Protein AF-S3X442-F1 (afdb_monomer)

Solvent-accessible surface area (backbone atoms only — not comparable to full-atom values): 15850 Å² total; per-residue (Å²): 79,46,40,36,35,20,13,36,66,75,63,56,98,50,78,87,71,40,32,40,50,68,51,52,52,53,46,50,37,49,19,66,46,76,67,58,83,74,77,77,75,73,76,75,75,75,74,80,69,83,81,86,81,82,82,88,87,86,86,86,88,81,85,88,86,87,84,85,88,83,89,87,81,83,88,79,94,71,82,74,71,80,71,83,68,76,76,72,70,31,45,32,34,41,37,37,24,67,48,73,66,55,46,48,52,51,48,51,58,44,41,76,74,41,72,81,49,44,75,45,79,29,61,48,51,98,70,44,57,68,74,64,98,61,63,91,43,41,10,23,38,37,33,42,55,47,62,48,63,64,50,43,60,31,44,56,87,42,38,68,57,55,49,47,40,43,75,75,43,27,26,37,40,20,20,14,46,31,24,20,35,38,8,33,33,40,72,38,99,88,65,49,64,35,80,37,65,43,75,39,90,35,31,34,38,44,60,85,46,67,67,62,50,53,54,50,28,65,72,55,68,47,55,38,33,38,28,24,26,59,36,11,27,46,33,33,26,78,83,78,68,50,73,48,42,37,37,62,36,36,35,39,39,40,33,57,56,94,91,51,78,45,78,46,77,46,59,36,67,70,82,83,66,82,78,129

Structure (mmCIF, N/CA/C/O backbone):
data_AF-S3X442-F1
#
_entry.id   AF-S3X442-F1
#
loop_
_atom_site.group_PDB
_atom_site.id
_atom_site.type_symbol
_atom_site.label_atom_id
_atom_site.label_alt_id
_atom_site.label_comp_id
_atom_site.label_asym_id
_atom_site.label_entity_id
_atom_site.label_seq_id
_atom_site.pdbx_PDB_ins_code
_atom_site.Cartn_x
_atom_site.Cartn_y
_atom_site.Cartn_z
_atom_site.occupancy
_atom_site.B_iso_or_equiv
_atom_site.auth_seq_id
_atom_site.auth_comp_id
_atom_site.auth_asym_id
_atom_site.auth_atom_id
_atom_site.pdbx_PDB_model_num
ATOM 1 N N . MET A 1 1 ? -13.164 -5.979 -0.859 1.00 72.06 1 MET A N 1
ATOM 2 C CA . MET A 1 1 ? -12.219 -5.890 0.281 1.00 72.06 1 MET A CA 1
ATOM 3 C C . MET A 1 1 ? -10.919 -5.372 -0.280 1.00 72.06 1 MET A C 1
ATOM 5 O O . MET A 1 1 ? -10.489 -5.945 -1.266 1.00 72.06 1 MET A O 1
ATOM 9 N N . SER A 1 2 ? -10.338 -4.305 0.258 1.00 86.12 2 SER A N 1
ATOM 10 C CA . SER A 1 2 ? -9.414 -3.484 -0.533 1.00 86.12 2 SER A CA 1
ATOM 11 C C . SER A 1 2 ? -8.026 -3.386 0.097 1.00 86.12 2 SER A C 1
ATOM 13 O O . SER A 1 2 ? -7.900 -2.981 1.250 1.00 86.12 2 SER A O 1
ATOM 15 N N . LEU A 1 3 ? -7.001 -3.730 -0.678 1.00 93.69 3 LEU A N 1
ATOM 16 C CA . LEU A 1 3 ? -5.629 -3.273 -0.469 1.00 93.69 3 LEU A CA 1
ATOM 17 C C . LEU A 1 3 ? -5.451 -1.965 -1.238 1.00 93.69 3 LEU A C 1
ATOM 19 O O . LEU A 1 3 ? -5.906 -1.871 -2.374 1.00 93.69 3 LEU A O 1
ATOM 23 N N . PHE A 1 4 ? -4.795 -0.982 -0.641 1.00 95.25 4 PHE A N 1
ATOM 24 C CA . PHE A 1 4 ? -4.483 0.296 -1.268 1.00 95.25 4 PHE A CA 1
ATOM 25 C C . PHE A 1 4 ? -2.961 0.445 -1.291 1.00 95.25 4 PHE A C 1
ATOM 27 O O . PHE A 1 4 ? -2.330 0.487 -0.237 1.00 95.25 4 PHE A O 1
ATOM 34 N N . LEU A 1 5 ? -2.371 0.461 -2.484 1.00 94.56 5 LEU A N 1
ATOM 35 C CA . LEU A 1 5 ? -0.925 0.527 -2.700 1.00 94.56 5 LEU A CA 1
ATOM 36 C C . LEU A 1 5 ? -0.589 1.887 -3.314 1.00 94.56 5 LEU A C 1
ATOM 38 O O . LEU A 1 5 ? -0.983 2.130 -4.451 1.00 94.56 5 LEU A O 1
ATOM 42 N N . ALA A 1 6 ? 0.078 2.775 -2.579 1.00 91.56 6 ALA A N 1
ATOM 43 C CA . ALA A 1 6 ? 0.362 4.138 -3.036 1.00 91.56 6 ALA A CA 1
ATOM 44 C C . ALA A 1 6 ? 1.812 4.306 -3.520 1.00 91.56 6 ALA A C 1
ATOM 46 O O . ALA A 1 6 ? 2.730 3.794 -2.879 1.00 91.56 6 ALA A O 1
ATOM 47 N N . GLY A 1 7 ? 2.006 5.037 -4.623 1.00 83.25 7 GLY A N 1
ATOM 48 C CA . GLY A 1 7 ? 3.322 5.347 -5.198 1.00 83.25 7 GLY A CA 1
ATOM 49 C C . GLY A 1 7 ? 4.122 6.368 -4.382 1.00 83.25 7 GLY A C 1
ATOM 50 O O . GLY A 1 7 ? 5.322 6.199 -4.190 1.00 83.25 7 GLY A O 1
ATOM 51 N N . ASP A 1 8 ? 3.465 7.377 -3.811 1.00 77.19 8 ASP A N 1
ATOM 52 C CA . ASP A 1 8 ? 4.051 8.281 -2.817 1.00 77.19 8 ASP A CA 1
ATOM 53 C C . ASP A 1 8 ? 3.115 8.512 -1.617 1.00 77.19 8 ASP A C 1
ATOM 55 O O . ASP A 1 8 ? 2.013 7.961 -1.539 1.00 77.19 8 ASP A O 1
ATOM 59 N N . GLY A 1 9 ? 3.660 9.193 -0.604 1.00 67.44 9 GLY A N 1
ATOM 60 C CA . GLY A 1 9 ? 3.075 9.344 0.726 1.00 67.44 9 GLY A CA 1
ATOM 61 C C . GLY A 1 9 ? 1.909 10.329 0.809 1.00 67.44 9 GLY A C 1
ATOM 62 O O . GLY A 1 9 ? 1.358 10.745 -0.195 1.00 67.44 9 GLY A O 1
ATOM 63 N N . PHE A 1 10 ? 1.543 10.623 2.060 1.00 62.41 10 PHE A N 1
ATOM 64 C CA . PHE A 1 10 ? 0.404 11.388 2.592 1.00 62.41 10 PHE A CA 1
ATOM 65 C C . PHE A 1 10 ? -0.293 12.422 1.689 1.00 62.41 10 PHE A C 1
ATOM 67 O O . PHE A 1 10 ? 0.324 12.998 0.798 1.00 62.41 10 PHE A O 1
ATOM 74 N N . PRO A 1 11 ? -1.584 12.711 1.955 1.00 58.88 11 PRO A N 1
ATOM 75 C CA . PRO A 1 11 ? -2.316 13.701 1.178 1.00 58.88 11 PRO A CA 1
ATOM 76 C C . PRO A 1 11 ? -1.556 15.025 1.094 1.00 58.88 11 PRO A C 1
ATOM 78 O O . PRO A 1 11 ? -0.968 15.473 2.083 1.00 58.88 11 PRO A O 1
ATOM 81 N N . ALA A 1 12 ? -1.565 15.644 -0.085 1.00 56.62 12 ALA A N 1
ATOM 82 C CA . ALA A 1 12 ? -0.970 16.958 -0.259 1.00 56.62 12 ALA A CA 1
ATOM 83 C C . ALA A 1 12 ? -1.737 17.988 0.583 1.00 56.62 12 ALA A C 1
ATOM 85 O O . ALA A 1 12 ? -2.952 17.899 0.743 1.00 56.62 12 ALA A O 1
ATOM 86 N N . SER A 1 13 ? -1.040 19.012 1.074 1.00 47.22 13 SER A N 1
ATOM 87 C CA . SER A 1 13 ? -1.669 20.149 1.761 1.00 47.22 13 SER A CA 1
ATOM 88 C C . SER A 1 13 ? -2.650 20.917 0.861 1.00 47.22 13 SER A C 1
ATOM 90 O O . SER A 1 13 ? -3.476 21.674 1.364 1.00 47.22 13 SER A O 1
ATOM 92 N N . ASP A 1 14 ? -2.529 20.746 -0.460 1.00 42.34 14 ASP A N 1
ATOM 93 C CA . ASP A 1 14 ? -3.388 21.347 -1.474 1.00 42.34 14 ASP A CA 1
ATOM 94 C C . ASP A 1 14 ? -4.262 20.272 -2.158 1.00 42.34 14 ASP A C 1
ATOM 96 O O . ASP A 1 14 ? -3.747 19.481 -2.959 1.00 42.34 14 ASP A O 1
ATOM 100 N N . PRO A 1 15 ? -5.583 20.245 -1.897 1.00 44.69 15 PRO A N 1
ATOM 101 C CA . PRO A 1 15 ? -6.505 19.297 -2.523 1.00 44.69 15 PRO A CA 1
ATOM 102 C C . PRO A 1 15 ? -6.671 19.518 -4.040 1.00 44.69 15 PRO A C 1
ATOM 104 O O . PRO A 1 15 ? -7.151 18.623 -4.739 1.00 44.69 15 PRO A O 1
ATOM 107 N N . ALA A 1 16 ? -6.255 20.670 -4.589 1.00 37.97 16 ALA A N 1
ATOM 108 C CA . ALA A 1 16 ? -6.290 20.937 -6.030 1.00 37.97 16 ALA A CA 1
ATOM 109 C C . ALA A 1 16 ? -5.183 20.205 -6.815 1.00 37.97 16 ALA A C 1
ATOM 111 O O . ALA A 1 16 ? -5.264 20.111 -8.040 1.00 37.97 16 ALA A O 1
ATOM 112 N N . ALA A 1 17 ? -4.179 19.641 -6.133 1.00 44.16 17 ALA A N 1
ATOM 113 C CA . ALA A 1 17 ? -3.082 18.902 -6.760 1.00 44.16 17 ALA A CA 1
ATOM 114 C C . ALA A 1 17 ? -3.473 17.489 -7.247 1.00 44.16 17 ALA A C 1
ATOM 116 O O . ALA A 1 17 ? -2.637 16.788 -7.813 1.00 44.16 17 ALA A O 1
ATOM 117 N N . GLY A 1 18 ? -4.726 17.054 -7.045 1.00 51.97 18 GLY A N 1
ATOM 118 C CA . GLY A 1 18 ? -5.197 15.744 -7.511 1.00 51.97 18 GLY A CA 1
ATOM 119 C C . GLY A 1 18 ? -4.498 14.568 -6.817 1.00 51.97 18 GLY A C 1
ATOM 120 O O . GLY A 1 18 ? -4.200 13.561 -7.452 1.00 51.97 18 GLY A O 1
ATOM 121 N N . GLY A 1 19 ? -4.195 14.708 -5.525 1.00 63.34 19 GLY A N 1
ATOM 122 C CA . GLY A 1 19 ? -3.406 13.740 -4.766 1.00 63.34 19 GLY A CA 1
ATOM 123 C C . GLY A 1 19 ? -4.146 12.452 -4.388 1.00 63.34 19 GLY A C 1
ATOM 124 O O . GLY A 1 19 ? -5.216 12.110 -4.895 1.00 63.34 19 GLY A O 1
ATOM 125 N N . ILE A 1 20 ? -3.578 11.734 -3.420 1.00 80.06 20 ILE A N 1
ATOM 126 C CA . ILE A 1 20 ? -4.101 10.457 -2.919 1.00 80.06 20 ILE A CA 1
ATOM 127 C C . ILE A 1 20 ? -5.353 10.593 -2.022 1.00 80.06 20 ILE A C 1
ATOM 129 O O . ILE A 1 20 ? -5.759 9.619 -1.388 1.00 80.06 20 ILE A O 1
ATOM 133 N N . ASP A 1 21 ? -5.989 11.769 -1.962 1.00 85.38 21 ASP A N 1
ATOM 134 C CA . ASP A 1 21 ? -7.140 12.058 -1.093 1.00 85.38 21 ASP A CA 1
ATOM 135 C C . ASP A 1 21 ? -8.301 11.083 -1.295 1.00 85.38 21 ASP A C 1
ATOM 137 O O . ASP A 1 21 ? -8.811 10.523 -0.326 1.00 85.38 21 ASP A O 1
ATOM 141 N N . ALA A 1 22 ? -8.660 10.804 -2.552 1.00 84.62 22 ALA A N 1
ATOM 142 C CA . ALA A 1 22 ? -9.731 9.863 -2.877 1.00 84.62 22 ALA A CA 1
ATOM 143 C C . ALA A 1 22 ? -9.435 8.442 -2.366 1.00 84.62 22 ALA A C 1
ATOM 145 O O . ALA A 1 22 ? -10.346 7.706 -1.985 1.00 84.62 22 ALA A O 1
ATOM 146 N N . ALA A 1 23 ? -8.159 8.045 -2.334 1.00 88.88 23 ALA A N 1
ATOM 147 C CA . ALA A 1 23 ? -7.759 6.755 -1.788 1.00 88.88 23 ALA A CA 1
ATOM 148 C C . ALA A 1 23 ? -7.877 6.721 -0.262 1.00 88.88 23 ALA A C 1
ATOM 150 O O . ALA A 1 23 ? -8.331 5.714 0.281 1.00 88.88 23 ALA A O 1
ATOM 151 N N . TRP A 1 24 ? -7.532 7.816 0.420 1.00 91.31 24 TRP A N 1
ATOM 152 C CA . TRP A 1 24 ? -7.777 7.950 1.854 1.00 91.31 24 TRP A CA 1
ATOM 153 C C . TRP A 1 24 ? -9.269 7.933 2.180 1.00 91.31 24 TRP A C 1
ATOM 155 O O . TRP A 1 24 ? -9.668 7.228 3.102 1.00 91.31 24 TRP A O 1
ATOM 165 N N . ASP A 1 25 ? -10.106 8.620 1.406 1.00 90.56 25 ASP A N 1
ATOM 166 C CA . ASP A 1 25 ? -11.556 8.620 1.615 1.00 90.56 25 ASP A CA 1
ATOM 167 C C . ASP A 1 25 ? -12.148 7.215 1.439 1.00 90.56 25 ASP A C 1
ATOM 169 O O . ASP A 1 25 ? -12.880 6.734 2.306 1.00 90.56 25 ASP A O 1
ATOM 173 N N . GLU A 1 26 ? -11.785 6.508 0.361 1.00 90.69 26 GLU A N 1
ATOM 174 C CA . GLU A 1 26 ? -12.220 5.124 0.143 1.00 90.69 26 GLU A CA 1
ATOM 175 C C . GLU A 1 26 ? -11.691 4.169 1.230 1.00 90.69 26 GLU A C 1
ATOM 177 O O . GLU A 1 26 ? -12.405 3.249 1.649 1.00 90.69 26 GLU A O 1
ATOM 182 N N . PHE A 1 27 ? -10.459 4.373 1.705 1.00 93.38 27 PHE A N 1
ATOM 183 C CA . PHE A 1 27 ? -9.884 3.607 2.810 1.00 93.38 27 PHE A CA 1
ATOM 184 C C . PHE A 1 27 ? -10.671 3.827 4.107 1.00 93.38 27 PHE A C 1
ATOM 186 O O . PHE A 1 27 ? -11.115 2.848 4.710 1.00 93.38 27 PHE A O 1
ATOM 193 N N . ILE A 1 28 ? -10.916 5.082 4.497 1.00 92.38 28 ILE A N 1
ATOM 194 C CA . ILE A 1 28 ? -11.659 5.435 5.715 1.00 92.38 28 ILE A CA 1
ATOM 195 C C . ILE A 1 28 ? -13.101 4.922 5.641 1.00 92.38 28 ILE A C 1
ATOM 197 O O . ILE A 1 28 ? -13.568 4.281 6.581 1.00 92.38 28 ILE A O 1
ATOM 201 N N . GLN A 1 29 ? -13.789 5.079 4.507 1.00 89.75 29 GLN A N 1
ATOM 202 C CA . GLN A 1 29 ? -15.130 4.513 4.306 1.00 89.75 29 GLN A CA 1
ATOM 203 C C . GLN A 1 29 ? -15.148 2.980 4.419 1.00 89.75 29 GLN A C 1
ATOM 205 O O . GLN A 1 29 ? -16.099 2.387 4.945 1.00 89.75 29 GLN A O 1
ATOM 210 N N . SER A 1 30 ? -14.098 2.315 3.925 1.00 88.56 30 SER A N 1
ATOM 211 C CA . SER A 1 30 ? -13.947 0.869 4.077 1.00 88.56 30 SER A CA 1
ATOM 212 C C . SER A 1 30 ? -13.678 0.478 5.532 1.00 88.56 30 SER A C 1
ATOM 214 O O . SER A 1 30 ? -14.179 -0.564 5.961 1.00 88.56 30 SER A O 1
ATOM 216 N N . 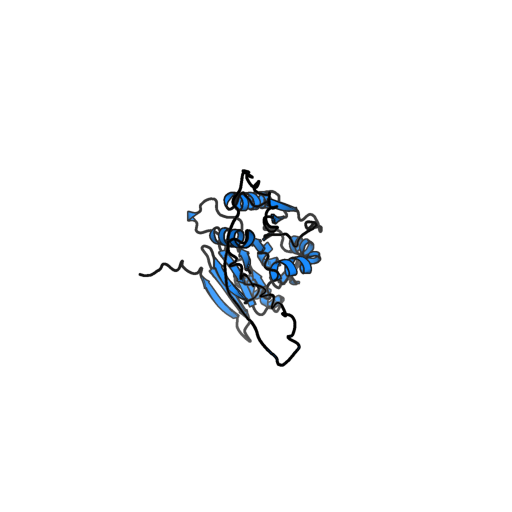ALA A 1 31 ? -12.906 1.281 6.269 1.00 88.69 31 ALA A N 1
ATOM 217 C CA . ALA A 1 31 ? -12.511 1.006 7.646 1.00 88.69 31 ALA A CA 1
ATOM 218 C C . ALA A 1 31 ? -13.670 1.212 8.630 1.00 88.69 31 ALA A C 1
ATOM 220 O O . ALA A 1 31 ? -13.982 0.316 9.411 1.00 88.69 31 ALA A O 1
ATOM 221 N N . SER A 1 32 ? -14.408 2.317 8.499 1.00 84.00 32 SER A N 1
ATOM 222 C CA . SER A 1 32 ? -15.592 2.627 9.317 1.00 84.00 32 SER A CA 1
ATOM 223 C C . SER A 1 32 ? -16.806 1.734 9.010 1.00 84.00 32 SER A C 1
ATOM 225 O O . SER A 1 32 ? -17.861 1.857 9.627 1.00 84.00 32 SER A O 1
ATOM 227 N N . GLY A 1 33 ? -16.716 0.844 8.014 1.00 72.94 33 GLY A N 1
ATOM 228 C CA . GLY A 1 33 ? -17.804 -0.060 7.637 1.00 72.94 33 GLY A CA 1
ATOM 229 C C . GLY A 1 33 ? -19.028 0.624 7.011 1.00 72.94 33 GLY A C 1
ATOM 230 O O . GLY A 1 33 ? -20.010 -0.066 6.722 1.00 72.94 33 GLY A O 1
ATOM 231 N N . THR A 1 34 ? -18.970 1.931 6.744 1.00 54.81 34 THR A N 1
ATOM 232 C CA . THR A 1 34 ? -20.038 2.730 6.118 1.00 54.81 34 THR A CA 1
ATOM 233 C C . THR A 1 34 ? -20.284 2.330 4.657 1.00 54.81 34 THR A C 1
ATOM 235 O O . THR A 1 34 ? -21.396 2.475 4.157 1.00 54.81 34 THR A O 1
ATOM 238 N N . GLY A 1 35 ? -19.300 1.702 3.998 1.00 44.47 35 GLY A N 1
ATOM 239 C CA . GLY A 1 35 ? -19.436 1.100 2.663 1.00 44.47 35 GLY A CA 1
ATOM 240 C C . GLY A 1 35 ? -19.955 -0.349 2.630 1.00 44.47 35 GLY A C 1
ATOM 241 O O . GLY A 1 35 ? -20.164 -0.910 1.549 1.00 44.47 35 GLY A O 1
ATOM 242 N N . ARG A 1 36 ? -20.176 -1.010 3.779 1.00 47.69 36 ARG A N 1
ATOM 243 C CA . ARG A 1 36 ? -20.750 -2.366 3.797 1.00 47.69 36 ARG A CA 1
ATOM 244 C C . ARG A 1 36 ? -22.264 -2.261 3.608 1.00 47.69 36 ARG A C 1
ATOM 246 O O . ARG A 1 36 ? -22.990 -2.032 4.572 1.00 47.69 36 ARG A O 1
ATOM 253 N N . LYS A 1 37 ? -22.774 -2.586 2.409 1.00 38.41 37 LYS A N 1
ATOM 254 C CA . LYS A 1 37 ? -24.127 -3.164 2.303 1.00 38.41 37 LYS A CA 1
ATOM 255 C C . LYS A 1 37 ? -24.116 -4.425 3.160 1.00 38.41 37 LYS A C 1
ATOM 257 O O . LYS A 1 37 ? -23.684 -5.486 2.713 1.00 38.41 37 LYS A O 1
ATOM 262 N N . ARG A 1 38 ? -24.520 -4.296 4.427 1.00 41.81 38 ARG A N 1
ATOM 263 C CA . ARG A 1 38 ? -24.733 -5.420 5.330 1.00 41.81 38 ARG A CA 1
ATOM 264 C C . ARG A 1 38 ? -25.810 -6.268 4.673 1.00 41.81 38 ARG A C 1
ATOM 266 O O . ARG A 1 38 ? -26.996 -5.978 4.782 1.00 41.81 38 ARG A O 1
ATOM 273 N N . GLY A 1 39 ? -25.387 -7.296 3.945 1.00 36.97 39 GLY A N 1
ATOM 274 C CA . GLY A 1 39 ? -26.259 -8.380 3.550 1.00 36.97 39 GLY A CA 1
ATOM 275 C C . GLY A 1 39 ? -26.781 -8.985 4.838 1.00 36.97 39 GLY A C 1
ATOM 276 O O . GLY A 1 39 ? -26.110 -9.809 5.458 1.00 36.97 39 GLY A O 1
ATOM 277 N N . VAL A 1 40 ? -27.951 -8.524 5.275 1.00 33.53 40 VAL A N 1
ATOM 278 C CA . VAL A 1 40 ? -28.719 -9.139 6.344 1.00 33.53 40 VAL A CA 1
ATOM 279 C C . VAL A 1 40 ? -29.063 -10.525 5.822 1.00 33.53 40 VAL A C 1
ATOM 281 O O . VAL A 1 40 ? -30.106 -10.747 5.209 1.00 33.53 40 VAL A O 1
ATOM 284 N N . ARG A 1 41 ? -28.172 -11.496 6.046 1.00 38.91 41 ARG A N 1
ATOM 285 C CA . ARG A 1 41 ? -28.565 -12.896 6.097 1.00 38.91 41 ARG A CA 1
ATOM 286 C C . ARG A 1 41 ? -29.498 -12.984 7.295 1.00 38.91 41 ARG A C 1
ATOM 288 O O . ARG A 1 41 ? -29.081 -13.318 8.401 1.00 38.91 41 ARG A O 1
ATOM 295 N N . ARG A 1 42 ? -30.780 -12.679 7.065 1.00 36.22 42 ARG A N 1
ATOM 296 C CA . ARG A 1 42 ? -31.877 -13.210 7.864 1.00 36.22 42 ARG A CA 1
ATOM 297 C C . ARG A 1 42 ? -31.647 -14.713 7.844 1.00 36.22 42 ARG A C 1
ATOM 299 O O . ARG A 1 42 ? -31.998 -15.388 6.878 1.00 36.22 42 ARG A O 1
ATOM 306 N N . ARG A 1 43 ? -31.010 -15.243 8.891 1.00 40.69 43 ARG A N 1
ATOM 307 C CA . ARG A 1 43 ? -31.148 -16.649 9.243 1.00 40.69 43 ARG A CA 1
ATOM 308 C C . ARG A 1 43 ? -32.639 -16.818 9.477 1.00 40.69 43 ARG A C 1
ATOM 310 O O . ARG A 1 43 ? -33.143 -16.532 10.558 1.00 40.69 43 ARG A O 1
ATOM 317 N N . ARG A 1 44 ? -33.358 -17.212 8.427 1.00 36.09 44 ARG A N 1
ATOM 318 C CA . ARG A 1 44 ? -34.701 -17.751 8.543 1.00 36.09 44 ARG A CA 1
ATOM 319 C C . ARG A 1 44 ? -34.494 -19.026 9.348 1.00 36.09 44 ARG A C 1
ATOM 321 O O . ARG A 1 44 ? -34.129 -20.063 8.804 1.00 36.09 44 ARG A O 1
ATOM 328 N N . ARG A 1 45 ? -34.585 -18.905 10.674 1.00 36.00 45 ARG A N 1
ATOM 329 C CA . ARG A 1 45 ? -34.758 -20.042 11.565 1.00 36.00 45 ARG A CA 1
ATOM 330 C C . ARG A 1 45 ? -36.052 -20.674 11.069 1.00 36.00 45 ARG A C 1
ATOM 332 O O . ARG A 1 45 ? -37.132 -20.158 11.330 1.00 36.00 45 ARG A O 1
ATOM 339 N N . LEU A 1 46 ? -35.933 -21.716 10.250 1.00 40.78 46 LEU A N 1
ATOM 340 C CA . LEU A 1 46 ? -37.020 -22.655 10.048 1.00 40.78 46 LEU A CA 1
ATOM 341 C C . LEU A 1 46 ? -37.237 -23.267 11.427 1.00 40.78 46 LEU A C 1
ATOM 343 O O . LEU A 1 46 ? -36.515 -24.173 11.839 1.00 40.78 46 LEU A O 1
ATOM 347 N N . ALA A 1 47 ? -38.156 -22.674 12.186 1.00 36.41 47 ALA A N 1
ATOM 348 C CA . ALA A 1 47 ? -38.747 -23.337 13.322 1.00 36.41 47 ALA A CA 1
ATOM 349 C C . ALA A 1 47 ? -39.356 -24.622 12.756 1.00 36.41 47 ALA A C 1
ATOM 351 O O . ALA A 1 47 ? -40.352 -24.582 12.035 1.00 36.41 47 ALA A O 1
ATOM 352 N N . ARG A 1 48 ? -38.695 -25.758 13.004 1.00 38.97 48 ARG A N 1
ATOM 353 C CA . ARG A 1 48 ? -39.342 -27.064 12.922 1.00 38.97 48 ARG A CA 1
ATOM 354 C C . ARG A 1 48 ? -40.491 -27.002 13.922 1.00 38.97 48 ARG A C 1
ATOM 356 O O . ARG A 1 48 ? -40.260 -27.093 15.124 1.00 38.97 48 ARG A O 1
ATOM 363 N N . GLY A 1 49 ? -41.693 -26.744 13.416 1.00 34.47 49 GLY A N 1
ATOM 364 C CA . GLY A 1 49 ? -42.916 -26.933 14.178 1.00 34.47 49 GLY A CA 1
ATOM 365 C C . GLY A 1 49 ? -43.046 -28.406 14.587 1.00 34.47 49 GLY A C 1
ATOM 366 O O . GLY A 1 49 ? -42.468 -29.272 13.917 1.00 34.47 49 GLY A O 1
ATOM 367 N N . PRO A 1 50 ? -43.764 -28.708 15.679 1.00 37.94 50 PRO A N 1
ATOM 368 C CA . PRO A 1 50 ? -44.002 -30.082 16.100 1.00 37.94 50 PRO A CA 1
ATOM 369 C C . PRO A 1 50 ? -44.762 -30.842 15.005 1.00 37.94 50 PRO A C 1
ATOM 371 O O . PRO A 1 50 ? -45.673 -30.294 14.383 1.00 37.94 50 PRO A O 1
ATOM 374 N N . GLN A 1 51 ? -44.378 -32.095 14.758 1.00 37.59 51 GLN A N 1
ATOM 375 C CA . GLN A 1 51 ? -45.111 -32.995 13.865 1.00 37.59 51 GLN A CA 1
ATOM 376 C C . GLN A 1 51 ? -46.561 -33.172 14.352 1.00 37.59 51 GLN A C 1
ATOM 378 O O . GLN A 1 51 ? -46.762 -33.379 15.549 1.00 37.59 51 GLN A O 1
ATOM 383 N N . PRO A 1 52 ? -47.566 -33.168 13.459 1.00 35.34 52 PRO A N 1
ATOM 384 C CA . PRO A 1 52 ? -48.918 -33.543 13.831 1.00 35.34 52 PRO A CA 1
ATOM 385 C C . PRO A 1 52 ? -49.048 -35.071 13.818 1.00 35.34 52 PRO A C 1
ATOM 387 O O . PRO A 1 52 ? -48.970 -35.719 12.775 1.00 35.34 52 PRO A O 1
ATOM 390 N N . THR A 1 53 ? -49.250 -35.650 14.995 1.00 35.16 53 THR A N 1
ATOM 391 C CA . THR A 1 53 ? -49.829 -36.985 15.166 1.00 35.16 53 THR A CA 1
ATOM 392 C C . THR A 1 53 ? -51.351 -36.909 15.037 1.00 35.16 53 THR A C 1
ATOM 394 O O . THR A 1 53 ? -51.963 -36.065 15.684 1.00 35.16 53 THR A O 1
ATOM 397 N N . GLY A 1 54 ? -51.957 -37.847 14.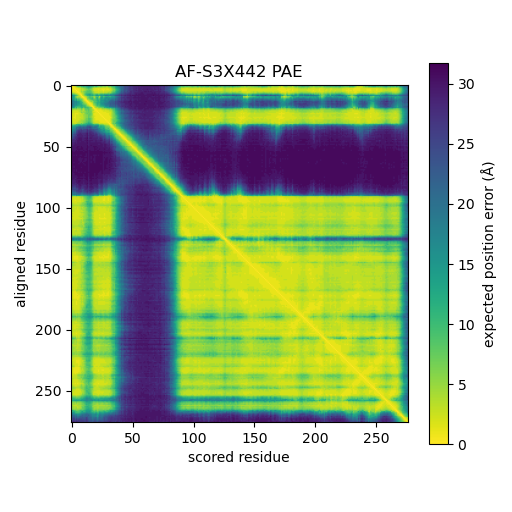303 1.00 33.38 54 GLY A N 1
ATOM 398 C CA . GLY A 1 54 ? -53.333 -38.294 14.568 1.00 33.38 54 GLY A CA 1
ATOM 399 C C . GLY A 1 54 ? -54.395 -37.919 13.532 1.00 33.38 54 GLY A C 1
ATOM 400 O O . GLY A 1 54 ? -54.843 -36.782 13.451 1.00 33.38 54 GLY A O 1
ATOM 401 N N . GLN A 1 55 ? -54.833 -38.931 12.783 1.00 30.86 55 GLN A N 1
ATOM 402 C CA . GLN A 1 55 ? -56.069 -38.987 11.999 1.00 30.86 55 GLN A CA 1
ATOM 403 C C . GLN A 1 55 ? -57.325 -39.076 12.902 1.00 30.86 55 GLN A C 1
ATOM 405 O O . GLN A 1 55 ? -57.244 -39.688 13.960 1.00 30.86 55 GLN A O 1
ATOM 410 N N . THR A 1 56 ? -58.447 -38.501 12.417 1.00 28.94 56 THR A N 1
ATOM 411 C CA . THR A 1 56 ? -59.886 -38.925 12.490 1.00 28.94 56 THR A CA 1
ATOM 412 C C . THR A 1 56 ? -60.422 -39.529 13.805 1.00 28.94 56 THR A C 1
ATOM 414 O O . THR A 1 56 ? -59.847 -40.471 14.321 1.00 28.94 56 THR A O 1
ATOM 417 N N . THR A 1 57 ? -61.573 -39.187 14.399 1.00 29.50 57 THR A N 1
ATOM 418 C CA . THR A 1 57 ? -62.915 -38.761 13.930 1.00 29.50 57 THR A CA 1
ATOM 419 C C . THR A 1 57 ? -63.804 -38.639 15.188 1.00 29.50 57 THR A C 1
ATOM 421 O O . THR A 1 57 ? -63.611 -39.436 16.101 1.00 29.50 57 THR A O 1
ATOM 424 N N . GLY A 1 58 ? -64.834 -37.774 15.208 1.00 27.62 58 GLY A N 1
ATOM 425 C CA . GLY A 1 58 ? -66.038 -38.021 16.032 1.00 27.62 58 GLY A CA 1
ATOM 426 C C . GLY A 1 58 ? -66.666 -36.847 16.810 1.00 27.62 58 GLY A C 1
ATOM 427 O O . GLY A 1 58 ? -66.136 -36.428 17.825 1.00 27.62 58 GLY A O 1
ATOM 428 N N . ALA A 1 59 ? -67.866 -36.454 16.356 1.00 29.09 59 ALA A N 1
ATOM 429 C CA . ALA A 1 59 ? -69.077 -36.080 17.116 1.00 29.09 59 ALA A CA 1
ATOM 430 C C . ALA A 1 59 ? -69.189 -34.787 17.983 1.00 29.09 59 ALA A C 1
ATOM 432 O O . ALA A 1 59 ? -68.646 -34.689 19.071 1.00 29.09 59 ALA A O 1
ATOM 433 N N . ALA A 1 60 ? -70.113 -33.922 17.518 1.00 29.89 60 ALA A N 1
ATOM 434 C CA . ALA A 1 60 ? -71.284 -33.325 18.207 1.00 29.89 60 ALA A CA 1
ATOM 435 C C . ALA A 1 60 ? -71.174 -32.196 19.273 1.00 29.89 60 ALA A C 1
ATOM 437 O O . ALA A 1 60 ? -70.513 -32.334 20.292 1.00 29.89 60 ALA A O 1
ATOM 438 N N . GLY A 1 61 ? -72.027 -31.165 19.074 1.00 27.98 61 GLY A N 1
ATOM 439 C CA . GLY A 1 61 ? -72.498 -30.146 20.046 1.00 27.98 61 GLY A CA 1
ATOM 440 C C . GLY A 1 61 ? -71.570 -28.930 20.195 1.00 27.98 61 GLY A C 1
ATOM 441 O O . GLY A 1 61 ? -70.367 -29.101 20.251 1.00 27.98 61 GLY A O 1
ATOM 442 N N . GLY A 1 62 ? -71.969 -27.658 20.264 1.00 26.36 62 GLY A N 1
ATOM 443 C CA . GLY A 1 62 ? -73.241 -26.946 20.385 1.00 26.36 62 GLY A CA 1
ATOM 444 C C . GLY A 1 62 ? -72.923 -25.497 20.836 1.00 26.36 62 GLY A C 1
ATOM 445 O O . GLY A 1 62 ? -71.959 -25.292 21.563 1.00 26.36 62 GLY A O 1
ATOM 446 N N . THR A 1 63 ? -73.731 -24.522 20.394 1.00 28.81 63 THR A N 1
ATOM 447 C CA . THR A 1 63 ? -73.963 -23.160 20.960 1.00 28.81 63 THR A CA 1
ATOM 448 C C . THR A 1 63 ? -72.828 -22.105 21.065 1.00 28.81 63 THR A C 1
ATOM 450 O O . THR A 1 63 ? -71.859 -22.255 21.797 1.00 28.81 63 THR A O 1
ATOM 453 N N . THR A 1 64 ? -73.047 -20.957 20.405 1.00 32.31 64 THR A N 1
ATOM 454 C CA . THR A 1 64 ? -72.547 -19.578 20.688 1.00 32.31 64 THR A CA 1
ATOM 455 C C . THR A 1 64 ? -73.238 -18.982 21.951 1.00 32.31 64 THR A C 1
ATOM 457 O O . THR A 1 64 ? -74.180 -19.633 22.407 1.00 32.31 64 THR A O 1
ATOM 460 N N . PRO A 1 65 ? -72.980 -17.740 22.468 1.00 46.62 65 PRO A N 1
ATOM 461 C CA . PRO A 1 65 ? -71.921 -16.719 22.246 1.00 46.62 65 PRO A CA 1
ATOM 462 C C . PRO A 1 65 ? -71.426 -15.938 23.524 1.00 46.62 65 PRO A C 1
ATOM 464 O O . PRO A 1 65 ? -71.949 -16.104 24.618 1.00 46.62 65 PRO A O 1
ATOM 467 N N . ALA A 1 66 ? -70.516 -14.966 23.300 1.00 30.42 66 ALA A N 1
ATOM 468 C CA . ALA A 1 66 ? -70.445 -13.605 23.899 1.00 30.42 66 ALA A CA 1
ATOM 469 C C . ALA A 1 66 ? -69.657 -13.276 25.201 1.00 30.42 66 ALA A C 1
ATOM 471 O O . ALA A 1 66 ? -69.715 -13.986 26.197 1.00 30.42 66 ALA A O 1
ATOM 472 N N . SER A 1 67 ? -69.129 -12.029 25.179 1.00 29.05 67 SER A N 1
ATOM 473 C CA . SER A 1 67 ? -68.889 -11.063 26.290 1.00 29.05 67 SER A CA 1
ATOM 474 C C . SER A 1 67 ? -67.481 -11.081 26.923 1.00 29.05 67 SER A C 1
ATOM 476 O O . SER A 1 67 ? -67.066 -12.114 27.420 1.00 29.05 67 SER A O 1
ATOM 478 N N . ASN A 1 68 ? -66.621 -10.056 26.783 1.00 30.95 68 ASN A N 1
ATOM 479 C CA . ASN A 1 68 ? -66.613 -8.639 27.236 1.00 30.95 68 ASN A CA 1
ATOM 480 C C . ASN A 1 68 ? -65.866 -8.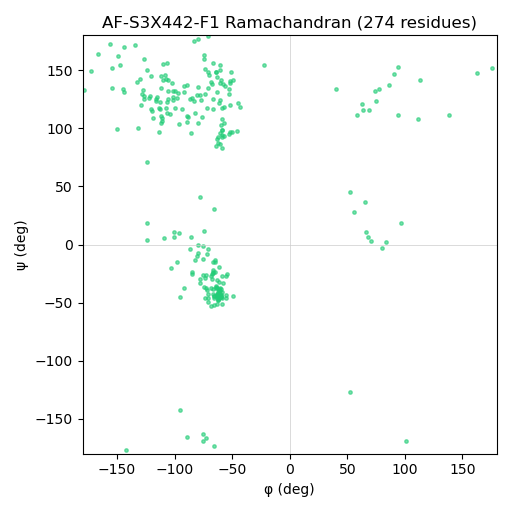436 28.577 1.00 30.95 68 ASN A C 1
ATOM 482 O O . ASN A 1 68 ? -65.934 -9.299 29.444 1.00 30.95 68 ASN A O 1
ATOM 486 N N . ILE A 1 69 ? -65.325 -7.211 28.743 1.00 33.75 69 ILE A N 1
ATOM 487 C CA . ILE A 1 69 ? -64.807 -6.545 29.973 1.00 33.75 69 ILE A CA 1
ATOM 488 C C . ILE A 1 69 ? -63.400 -7.055 30.396 1.00 33.75 69 ILE A C 1
ATOM 490 O O . ILE A 1 69 ? -63.140 -8.243 30.287 1.00 33.75 69 ILE A O 1
ATOM 494 N N . GLU A 1 70 ? -62.363 -6.282 30.756 1.00 33.09 70 GLU A N 1
ATOM 495 C CA . GLU A 1 70 ? -62.142 -5.027 31.519 1.00 33.09 70 GLU A CA 1
ATOM 496 C C . GLU A 1 70 ? -60.818 -4.398 31.004 1.00 33.09 70 GLU A C 1
ATOM 498 O O . GLU A 1 70 ? -59.903 -5.130 30.641 1.00 33.09 70 GLU A O 1
ATOM 503 N N . GLN A 1 71 ? -60.630 -3.107 30.703 1.00 30.97 71 GLN A N 1
ATOM 504 C CA . GLN A 1 71 ? -60.730 -1.842 31.450 1.00 30.97 71 GLN A CA 1
ATOM 505 C C . GLN A 1 71 ? -59.834 -1.724 32.701 1.00 30.97 71 GLN A C 1
ATOM 507 O O . GLN A 1 71 ? -60.110 -2.321 33.732 1.00 30.97 71 GLN A O 1
ATOM 512 N N . GLY A 1 72 ? -58.832 -0.837 32.607 1.00 26.64 72 GLY A N 1
ATOM 513 C CA . GLY A 1 72 ? -58.058 -0.272 33.723 1.00 26.64 72 GLY A CA 1
ATOM 514 C C . GLY A 1 72 ? -56.590 -0.707 33.732 1.00 26.64 72 GLY A C 1
ATOM 515 O O . GLY A 1 72 ? -56.278 -1.848 33.439 1.00 26.64 72 GLY A O 1
ATOM 516 N N . ASP A 1 73 ? -55.599 0.103 34.071 1.00 28.89 73 ASP A N 1
ATOM 517 C CA . ASP A 1 73 ? -55.477 1.539 34.298 1.00 28.89 73 ASP A CA 1
ATOM 518 C C . ASP A 1 73 ? -53.952 1.780 34.471 1.00 28.89 73 ASP A C 1
ATOM 520 O O . ASP A 1 73 ? -53.257 0.919 35.005 1.00 28.89 73 ASP A O 1
ATOM 524 N N . ARG A 1 74 ? -53.469 2.966 34.080 1.00 32.59 74 ARG A N 1
ATOM 525 C CA . ARG A 1 74 ? -52.267 3.672 34.598 1.00 32.59 74 ARG A CA 1
ATOM 526 C C . ARG A 1 74 ? -50.827 3.239 34.246 1.00 32.59 74 ARG A C 1
ATOM 528 O O . ARG A 1 74 ? -50.323 2.200 34.637 1.00 32.59 74 ARG A O 1
ATOM 535 N N . GLN A 1 75 ? -50.146 4.255 33.698 1.00 30.31 75 GLN A N 1
ATOM 536 C CA . GLN A 1 75 ? -48.830 4.784 34.098 1.00 30.31 75 GLN A CA 1
ATOM 537 C C . GLN A 1 75 ? -47.610 3.861 33.975 1.00 30.31 75 GLN A C 1
ATOM 539 O O . GLN A 1 75 ? -47.394 2.978 34.794 1.00 30.31 75 GLN A O 1
ATOM 544 N N . SER A 1 76 ? -46.669 4.236 33.108 1.00 34.56 76 SER A N 1
ATOM 545 C CA . SER A 1 76 ? -45.473 4.979 33.543 1.00 34.56 76 SER A CA 1
ATOM 546 C C . SER A 1 76 ? -44.581 5.299 32.349 1.00 34.56 76 SER A C 1
ATOM 548 O O . SER A 1 76 ? -44.303 4.462 31.496 1.00 34.56 76 SER A O 1
ATOM 550 N N . THR A 1 77 ? -44.157 6.554 32.294 1.00 39.94 77 THR A N 1
ATOM 551 C CA . THR A 1 77 ? -43.026 7.033 31.510 1.00 39.94 77 THR A CA 1
ATOM 552 C C . THR A 1 77 ? -41.765 6.290 31.937 1.00 39.94 77 THR A C 1
ATOM 554 O O . THR A 1 77 ? -41.224 6.568 33.003 1.00 39.94 77 THR A O 1
ATOM 557 N N . GLU A 1 78 ? -41.276 5.392 31.094 1.00 34.06 78 GLU A N 1
ATOM 558 C CA . GLU A 1 78 ? -39.868 5.014 31.094 1.00 34.06 78 GLU A CA 1
ATOM 559 C C . GLU A 1 78 ? -39.278 5.489 29.770 1.00 34.06 78 GLU A C 1
ATOM 561 O O . GLU A 1 78 ? -39.417 4.870 28.716 1.00 34.06 78 GLU A O 1
ATOM 566 N N . THR A 1 79 ? -38.651 6.664 29.833 1.00 34.41 79 THR A N 1
ATOM 567 C CA . THR A 1 79 ? -37.482 6.986 29.022 1.00 34.41 79 THR A CA 1
ATOM 568 C C . THR A 1 79 ? -36.541 5.795 29.109 1.00 34.41 79 THR A C 1
ATOM 570 O O . THR A 1 79 ? -35.821 5.638 30.094 1.00 34.41 79 THR A O 1
ATOM 573 N N . VAL A 1 80 ? -36.596 4.929 28.099 1.00 34.03 80 VAL A N 1
ATOM 574 C CA . VAL A 1 80 ? -35.561 3.932 27.863 1.00 34.03 80 VAL A CA 1
ATOM 575 C C . VAL A 1 80 ? -34.297 4.743 27.648 1.00 34.03 80 VAL A C 1
ATOM 577 O O . VAL A 1 80 ? -34.141 5.394 26.615 1.00 34.03 80 VAL A O 1
ATOM 580 N N . ALA A 1 81 ? -33.459 4.772 28.685 1.00 36.00 81 ALA A N 1
ATOM 581 C CA . ALA A 1 81 ? -32.091 5.224 28.585 1.00 36.00 81 ALA A CA 1
ATOM 582 C C . ALA A 1 81 ? -31.516 4.572 27.333 1.00 36.00 81 ALA A C 1
ATOM 584 O O . ALA A 1 81 ? -31.577 3.347 27.187 1.00 36.00 81 ALA A O 1
ATOM 585 N N . GLU A 1 82 ? -31.054 5.415 26.418 1.00 36.59 82 GLU A N 1
ATOM 586 C CA . GLU A 1 82 ? -30.221 5.033 25.296 1.00 36.59 82 GLU A CA 1
ATOM 587 C C . GLU A 1 82 ? -29.089 4.208 25.909 1.00 36.59 82 GLU A C 1
ATOM 589 O O . GLU A 1 82 ? -28.194 4.738 26.565 1.00 36.59 82 GLU A O 1
ATOM 594 N N . GLN A 1 83 ? -29.239 2.880 25.869 1.00 35.47 83 GLN A N 1
ATOM 595 C CA . GLN A 1 83 ? -28.198 1.975 26.309 1.00 35.47 83 GLN A CA 1
ATOM 596 C C . GLN A 1 83 ? -27.004 2.343 25.455 1.00 35.47 83 GLN A C 1
ATOM 598 O O . GLN A 1 83 ? -27.081 2.261 24.230 1.00 35.47 83 GLN A O 1
ATOM 603 N N . ASP A 1 84 ? -25.952 2.788 26.130 1.00 41.12 84 ASP A N 1
ATOM 604 C CA . ASP A 1 84 ? -24.624 3.009 25.593 1.00 41.12 84 ASP A CA 1
ATOM 605 C C . ASP A 1 84 ? -24.147 1.665 25.027 1.00 41.12 84 ASP A C 1
ATOM 607 O O . ASP A 1 84 ? -23.574 0.813 25.711 1.00 41.12 84 ASP A O 1
ATOM 611 N N . VAL A 1 85 ? -24.569 1.388 23.792 1.00 41.88 85 VAL A N 1
ATOM 612 C CA . VAL A 1 85 ? -24.118 0.245 23.018 1.00 41.88 85 VAL A CA 1
ATOM 613 C C . VAL A 1 85 ? -22.648 0.544 22.765 1.00 41.88 85 VAL A C 1
ATOM 615 O O . VAL A 1 85 ? -22.372 1.539 22.091 1.00 41.88 85 VAL A O 1
ATOM 618 N N . PRO A 1 86 ? -21.702 -0.269 23.277 1.00 43.38 86 PRO A N 1
ATOM 619 C CA . PRO A 1 86 ? -20.295 -0.038 23.004 1.00 43.38 86 PRO A CA 1
ATOM 620 C C . PRO A 1 86 ? -20.118 0.071 21.485 1.00 43.38 86 PRO A C 1
ATOM 622 O O . PRO A 1 86 ? -20.713 -0.742 20.757 1.00 43.38 86 PRO A O 1
ATOM 625 N N . PRO A 1 87 ? -19.374 1.081 21.000 1.00 44.06 87 PRO A N 1
ATOM 626 C CA . PRO A 1 87 ? -19.244 1.327 19.575 1.00 44.06 87 PRO A CA 1
ATOM 627 C C . PRO A 1 87 ? -18.825 0.034 18.861 1.00 44.06 87 PRO A C 1
ATOM 629 O O . PRO A 1 87 ? -18.069 -0.775 19.416 1.00 44.06 87 PRO A O 1
ATOM 632 N N . PRO A 1 88 ? -19.377 -0.244 17.666 1.00 50.62 88 PRO A N 1
ATOM 633 C CA . PRO A 1 88 ? -19.088 -1.481 16.962 1.00 50.62 88 PRO A CA 1
ATOM 634 C C . PRO A 1 88 ? -17.575 -1.611 16.754 1.00 50.62 88 PRO A C 1
ATOM 636 O O . PRO A 1 88 ? -16.906 -0.665 16.373 1.00 50.62 88 PRO A O 1
ATOM 639 N N . ALA A 1 89 ? -17.052 -2.814 16.984 1.00 56.19 89 ALA A N 1
ATOM 640 C CA . ALA A 1 89 ? -15.633 -3.125 17.167 1.00 56.19 89 ALA A CA 1
ATOM 641 C C . ALA A 1 89 ? -14.684 -2.911 15.957 1.00 56.19 89 ALA A C 1
ATOM 643 O O . ALA A 1 89 ? -13.721 -3.652 15.832 1.00 56.19 89 ALA A O 1
ATOM 644 N N . ASN A 1 90 ? -14.945 -1.958 15.056 1.00 65.44 90 ASN A N 1
ATOM 645 C CA . ASN A 1 90 ? -14.112 -1.629 13.891 1.00 65.44 90 ASN A CA 1
ATOM 646 C C . ASN A 1 90 ? -13.684 -0.149 13.864 1.00 65.44 90 ASN A C 1
ATOM 648 O O . ASN A 1 90 ? -13.276 0.342 12.818 1.00 65.44 90 ASN A O 1
ATOM 652 N N . ASP A 1 91 ? -13.755 0.569 14.982 1.00 80.19 91 ASP A N 1
ATOM 653 C CA . ASP A 1 91 ? -13.432 2.004 14.998 1.00 80.19 91 ASP A CA 1
ATOM 654 C C . ASP A 1 91 ? -11.935 2.278 15.195 1.00 80.19 91 ASP A C 1
ATOM 656 O O . ASP A 1 91 ? -11.518 3.422 15.326 1.00 80.19 91 ASP A O 1
ATOM 660 N N . ARG A 1 92 ? -11.103 1.231 15.193 1.00 91.75 92 ARG A N 1
ATOM 661 C CA . ARG A 1 92 ? -9.668 1.329 15.468 1.00 91.75 92 ARG A CA 1
ATOM 662 C C . ARG A 1 92 ? -8.855 1.163 14.192 1.00 91.75 92 ARG A C 1
ATOM 664 O O . ARG A 1 92 ? -8.949 0.126 13.528 1.00 91.75 92 ARG A O 1
ATOM 671 N N . ILE A 1 93 ? -8.025 2.148 13.868 1.00 95.06 93 ILE A N 1
ATOM 672 C CA . ILE A 1 93 ? -7.041 2.059 12.787 1.00 95.06 93 ILE A CA 1
ATOM 673 C C . ILE A 1 93 ? -5.654 1.902 13.396 1.00 95.06 93 ILE A C 1
ATOM 675 O O . ILE A 1 93 ? -5.219 2.728 14.196 1.00 95.06 93 ILE A O 1
ATOM 679 N N . LEU A 1 94 ? -4.949 0.848 12.988 1.00 96.38 94 LEU A N 1
ATOM 680 C CA . LEU A 1 94 ? -3.551 0.644 13.346 1.00 96.38 94 LEU A CA 1
ATOM 681 C C . LEU A 1 94 ? -2.644 1.369 12.348 1.00 96.38 94 LEU A C 1
ATOM 683 O O . LEU A 1 94 ? -2.708 1.091 11.153 1.00 96.38 94 LEU A O 1
ATOM 687 N N . VAL A 1 95 ? -1.762 2.234 12.836 1.00 96.75 95 VAL A N 1
ATOM 688 C CA . VAL A 1 95 ? -0.703 2.884 12.060 1.00 96.75 95 VAL A CA 1
ATOM 689 C C . VAL A 1 95 ? 0.634 2.253 12.438 1.00 96.75 95 VAL A C 1
ATOM 691 O O . VAL A 1 95 ? 1.098 2.406 13.566 1.00 96.75 95 VAL A O 1
ATOM 694 N N . ILE A 1 96 ? 1.252 1.544 11.495 1.00 95.81 96 ILE A N 1
ATOM 695 C CA . ILE A 1 96 ? 2.585 0.951 11.644 1.00 95.81 96 ILE A CA 1
ATOM 696 C C . ILE A 1 96 ? 3.601 1.887 10.992 1.00 95.81 96 ILE A C 1
ATOM 698 O O . ILE A 1 96 ? 3.441 2.234 9.818 1.00 95.81 96 ILE A O 1
ATOM 702 N N . TYR A 1 97 ? 4.631 2.287 11.738 1.00 93.81 97 TYR A N 1
ATOM 703 C CA . TYR A 1 97 ? 5.527 3.369 11.324 1.00 93.81 97 TYR A CA 1
ATOM 704 C C . TYR A 1 97 ? 6.968 3.190 11.804 1.00 93.81 97 TYR A C 1
ATOM 706 O O . TYR A 1 97 ? 7.198 2.565 12.828 1.00 93.81 97 TYR A O 1
ATOM 714 N N . THR A 1 98 ? 7.945 3.771 11.102 1.00 89.94 98 THR A N 1
ATOM 715 C CA . THR A 1 98 ? 9.350 3.846 11.566 1.00 89.94 98 THR A CA 1
ATOM 716 C C . THR A 1 98 ? 9.746 5.220 12.098 1.00 89.94 98 THR A C 1
ATOM 718 O O . THR A 1 98 ? 10.736 5.335 12.815 1.00 89.94 98 THR A O 1
ATOM 721 N N . ASP A 1 99 ? 9.004 6.268 11.738 1.00 89.75 99 ASP A N 1
ATOM 722 C CA . ASP A 1 99 ? 9.267 7.643 12.150 1.00 89.75 99 ASP A CA 1
ATOM 723 C C . ASP A 1 99 ? 7.992 8.342 12.654 1.00 89.75 99 ASP A C 1
ATOM 725 O O . ASP A 1 99 ? 6.899 8.193 12.104 1.00 89.75 99 ASP A O 1
ATOM 729 N N . GLU A 1 100 ? 8.136 9.120 13.725 1.00 90.88 100 GLU A N 1
ATOM 730 C CA . GLU A 1 100 ? 7.018 9.790 14.403 1.00 90.88 100 GLU A CA 1
ATOM 731 C C . GLU A 1 100 ? 6.322 10.852 13.534 1.00 90.88 100 GLU A C 1
ATOM 733 O O . GLU A 1 100 ? 5.165 11.200 13.775 1.00 90.88 100 GLU A O 1
ATOM 738 N N . ALA A 1 101 ? 7.008 11.403 12.527 1.00 91.25 101 ALA A N 1
ATOM 739 C CA . ALA A 1 101 ? 6.414 12.406 11.648 1.00 91.25 101 ALA A CA 1
ATOM 740 C C . ALA A 1 101 ? 5.364 11.772 10.727 1.00 91.25 101 ALA A C 1
ATOM 742 O O . ALA A 1 101 ? 4.245 12.280 10.649 1.00 91.25 101 ALA A O 1
ATOM 743 N N . SER A 1 102 ? 5.685 10.631 10.119 1.00 90.12 102 SER A N 1
ATOM 744 C CA . SER A 1 102 ? 4.747 9.850 9.317 1.00 90.12 102 SER A CA 1
ATOM 745 C C . SER A 1 102 ? 3.564 9.346 10.143 1.00 90.12 102 SER A C 1
ATOM 747 O O . SER A 1 102 ? 2.425 9.394 9.681 1.00 90.12 102 SER A O 1
ATOM 749 N N . ALA A 1 103 ? 3.799 8.897 11.382 1.00 92.19 103 ALA A N 1
ATOM 750 C CA . ALA A 1 103 ? 2.715 8.485 12.277 1.00 92.19 103 ALA A CA 1
ATOM 751 C C . ALA A 1 103 ? 1.732 9.633 12.546 1.00 92.19 103 ALA A C 1
ATOM 753 O O . ALA A 1 103 ? 0.517 9.453 12.453 1.00 92.19 103 ALA A O 1
ATOM 754 N N . ARG A 1 104 ? 2.263 10.832 12.818 1.00 92.94 104 ARG A N 1
ATOM 755 C CA . ARG A 1 104 ? 1.464 12.042 13.032 1.00 92.94 104 ARG A CA 1
ATOM 756 C C . ARG A 1 104 ? 0.667 12.424 11.789 1.00 92.94 104 ARG A C 1
ATOM 758 O O . ARG A 1 104 ? -0.530 12.651 11.903 1.00 92.94 104 ARG A O 1
ATOM 765 N N . GLN A 1 105 ? 1.296 12.423 10.614 1.00 92.25 105 GLN A N 1
ATOM 766 C CA . GLN A 1 105 ? 0.616 12.721 9.349 1.00 92.25 105 GLN A CA 1
ATOM 767 C C . GLN A 1 105 ? -0.515 11.725 9.057 1.00 92.25 105 GLN A C 1
ATOM 769 O O . GLN A 1 105 ? -1.596 12.127 8.627 1.00 92.25 105 GLN A O 1
ATOM 774 N N . ALA A 1 106 ? -0.309 10.435 9.342 1.00 92.75 106 ALA A N 1
ATOM 775 C CA . ALA A 1 106 ? -1.361 9.427 9.226 1.00 92.75 106 ALA A CA 1
ATOM 776 C C . ALA A 1 106 ? -2.522 9.714 10.185 1.00 92.75 106 ALA A C 1
ATOM 778 O O . ALA A 1 106 ? -3.679 9.695 9.770 1.00 92.75 106 ALA A O 1
ATOM 779 N N . ALA A 1 107 ? -2.216 9.998 11.453 1.00 93.69 107 ALA A N 1
ATOM 780 C CA . ALA A 1 107 ? -3.219 10.291 12.468 1.00 93.69 107 ALA A CA 1
ATOM 781 C C . ALA A 1 107 ? -4.032 11.552 12.129 1.00 93.69 107 ALA A C 1
ATOM 783 O O . ALA A 1 107 ? -5.257 11.532 12.230 1.00 93.69 107 ALA A O 1
ATOM 784 N N . GLU A 1 108 ? -3.374 12.616 11.662 1.00 92.31 108 GLU A N 1
ATOM 785 C CA . GLU A 1 108 ? -4.018 13.845 11.188 1.00 92.31 108 GLU A CA 1
ATOM 786 C C . GLU A 1 108 ? -4.930 13.568 9.985 1.00 92.31 108 GLU A C 1
ATOM 788 O O . GLU A 1 108 ? -6.088 13.989 9.981 1.00 92.31 108 GLU A O 1
ATOM 793 N N . ALA A 1 109 ? -4.459 12.798 8.997 1.00 91.31 109 ALA A N 1
ATOM 794 C CA . ALA A 1 109 ? -5.246 12.443 7.816 1.00 91.31 109 ALA A CA 1
ATOM 795 C C . ALA A 1 109 ? -6.484 11.594 8.153 1.00 91.31 109 ALA A C 1
ATOM 797 O O . ALA A 1 109 ? -7.536 11.780 7.532 1.00 91.31 109 ALA A O 1
ATOM 798 N N . ILE A 1 110 ? -6.368 10.682 9.127 1.00 92.94 110 ILE A N 1
ATOM 799 C CA . ILE A 1 110 ? -7.480 9.872 9.644 1.00 92.94 110 ILE A CA 1
ATOM 800 C C . ILE A 1 110 ? -8.469 10.765 10.400 1.00 92.94 110 ILE A C 1
ATOM 802 O O . ILE A 1 110 ? -9.653 10.774 10.067 1.00 92.94 110 ILE A O 1
ATOM 806 N N . GLY A 1 111 ? -7.989 11.546 11.371 1.00 89.81 111 GLY A N 1
ATOM 807 C CA . GLY A 1 111 ? -8.827 12.384 12.230 1.00 89.81 111 GLY A CA 1
ATOM 808 C C . GLY A 1 111 ? -9.571 13.481 11.467 1.00 89.81 111 GLY A C 1
ATOM 809 O O . GLY A 1 111 ? -10.736 13.742 11.757 1.00 89.81 111 GLY A O 1
ATOM 810 N N . ALA A 1 112 ? -8.945 14.066 10.441 1.00 89.38 112 ALA A N 1
ATOM 811 C CA . ALA A 1 112 ? -9.585 15.051 9.568 1.00 89.38 112 ALA A CA 1
ATOM 812 C C . ALA A 1 112 ? -10.771 14.469 8.778 1.00 89.38 112 ALA A C 1
ATOM 814 O O . ALA A 1 112 ? -11.720 15.189 8.473 1.00 89.38 112 ALA A O 1
ATOM 815 N N . ARG A 1 113 ? -10.728 13.172 8.447 1.00 89.75 113 ARG A N 1
ATOM 816 C CA . ARG A 1 113 ? -11.766 12.482 7.662 1.00 89.75 113 ARG A CA 1
ATOM 817 C C . ARG A 1 113 ? -12.836 11.843 8.527 1.00 89.75 113 ARG A C 1
ATOM 819 O O . ARG A 1 113 ? -14.005 11.827 8.149 1.00 89.75 113 ARG A O 1
ATOM 826 N N . ASN A 1 114 ? -12.440 11.286 9.665 1.00 90.19 114 ASN A N 1
ATOM 827 C CA . ASN A 1 114 ? -13.362 10.712 10.625 1.00 90.19 114 ASN A CA 1
ATOM 828 C C . ASN A 1 114 ? -12.798 10.822 12.056 1.00 90.19 114 ASN A C 1
ATOM 830 O O . ASN A 1 114 ? -12.003 9.974 12.466 1.00 90.19 114 ASN A O 1
ATOM 834 N N . PRO A 1 115 ? -13.245 11.818 12.844 1.00 88.94 115 PRO A N 1
ATOM 835 C CA . PRO A 1 115 ? -12.755 12.036 14.204 1.00 88.94 115 PRO A CA 1
ATOM 836 C C . PRO A 1 115 ? -13.236 10.981 15.214 1.00 88.94 115 PRO A C 1
ATOM 838 O O . PRO A 1 115 ? -12.781 10.989 16.352 1.00 88.94 115 PRO A O 1
ATOM 841 N N . GLN A 1 116 ? -14.160 10.090 14.833 1.00 88.69 116 GLN A N 1
ATOM 842 C CA . GLN A 1 116 ? -14.638 9.006 15.700 1.00 88.69 116 GLN A CA 1
ATOM 843 C C . GLN A 1 116 ? -13.707 7.787 15.693 1.00 88.69 116 GLN A C 1
ATOM 845 O O . GLN A 1 116 ? -13.865 6.904 16.532 1.00 88.69 116 GLN A O 1
ATOM 850 N N . LEU A 1 117 ? -12.760 7.718 14.752 1.00 89.69 117 LEU A N 1
ATOM 851 C CA . LEU A 1 117 ? -11.823 6.605 14.667 1.00 89.69 117 LEU A CA 1
ATOM 852 C C . LEU A 1 117 ? -10.684 6.774 15.674 1.00 89.69 117 LEU A C 1
ATOM 854 O O . LEU A 1 117 ? -9.995 7.793 15.699 1.00 89.69 117 LEU A O 1
ATOM 858 N N . GLU A 1 118 ? -10.450 5.736 16.466 1.00 92.56 118 GLU A N 1
ATOM 859 C CA . GLU A 1 118 ? -9.294 5.632 17.345 1.00 92.56 118 GLU A CA 1
ATOM 860 C C . GLU A 1 118 ? -8.061 5.259 16.514 1.00 92.56 118 GLU A C 1
ATOM 862 O O . GLU A 1 118 ? -8.036 4.237 15.820 1.00 92.56 118 GLU A O 1
ATOM 867 N N . VAL A 1 119 ? -7.009 6.069 16.610 1.00 94.50 119 VAL A N 1
ATOM 868 C CA . VAL A 1 119 ? -5.713 5.761 16.002 1.00 94.50 119 VAL A CA 1
ATOM 869 C C . VAL A 1 119 ? -4.833 5.069 17.036 1.00 94.50 119 VAL A C 1
ATOM 871 O O . VAL A 1 119 ? -4.465 5.664 18.046 1.00 94.50 119 VAL A O 1
ATOM 874 N N . ILE A 1 120 ? -4.468 3.820 16.760 1.00 94.75 120 ILE A N 1
ATOM 875 C CA . ILE A 1 120 ? -3.457 3.078 17.517 1.00 94.75 120 ILE A CA 1
ATOM 876 C C . ILE A 1 120 ? -2.163 3.140 16.721 1.00 94.75 120 ILE A C 1
ATOM 878 O O . ILE A 1 120 ? -2.158 2.839 15.528 1.00 94.75 120 ILE A O 1
ATOM 882 N N . THR A 1 121 ? -1.056 3.470 17.367 1.00 94.00 121 THR A N 1
ATOM 883 C CA . THR A 1 121 ? 0.251 3.499 16.717 1.00 94.00 121 THR A CA 1
ATOM 884 C C . THR A 1 121 ? 1.085 2.290 17.146 1.00 94.00 121 THR A C 1
ATOM 886 O O . THR A 1 121 ? 1.031 1.848 18.293 1.00 94.00 121 THR A O 1
ATOM 889 N N . ALA A 1 122 ? 1.836 1.720 16.207 1.00 93.88 122 ALA A N 1
ATOM 890 C CA . ALA A 1 122 ? 2.774 0.633 16.453 1.00 93.88 122 ALA A CA 1
ATOM 891 C C . ALA A 1 122 ? 4.121 0.973 15.798 1.00 93.88 122 ALA A C 1
ATOM 893 O O . ALA A 1 122 ? 4.258 0.842 14.575 1.00 93.88 122 ALA A O 1
ATOM 894 N N . PRO A 1 123 ? 5.107 1.445 16.582 1.00 92.69 123 PRO A N 1
ATOM 895 C CA . PRO A 1 123 ? 6.423 1.734 16.047 1.00 92.69 123 PRO A CA 1
ATOM 896 C C . PRO A 1 123 ? 7.106 0.434 15.627 1.00 92.69 123 PRO A C 1
ATOM 898 O O . PRO A 1 123 ? 7.082 -0.571 16.336 1.00 92.69 123 PRO A O 1
ATOM 901 N N . VAL A 1 124 ? 7.756 0.482 14.475 1.00 88.75 124 VAL A N 1
ATOM 902 C CA . VAL A 1 124 ? 8.736 -0.493 14.027 1.00 88.75 124 VAL A CA 1
ATOM 903 C C . VAL A 1 124 ? 10.065 -0.057 14.620 1.00 88.75 124 VAL A C 1
ATOM 905 O O . VAL A 1 124 ? 10.753 0.817 14.086 1.00 88.75 124 VAL A O 1
ATOM 908 N N . THR A 1 125 ? 10.410 -0.642 15.760 1.00 77.06 125 THR A N 1
ATOM 909 C CA . THR A 1 125 ? 11.760 -0.534 16.310 1.00 77.06 125 THR A CA 1
ATOM 910 C C . THR A 1 125 ? 12.651 -1.579 15.635 1.00 77.06 125 THR A C 1
ATOM 912 O O . THR A 1 125 ? 12.193 -2.362 14.800 1.00 77.06 125 THR A O 1
ATOM 915 N N . THR A 1 126 ? 13.954 -1.578 15.922 1.00 61.03 126 THR A N 1
ATOM 916 C CA . THR A 1 126 ? 14.906 -2.559 15.377 1.00 61.03 126 THR A CA 1
ATOM 917 C C . THR A 1 126 ? 14.439 -4.001 15.608 1.00 61.03 126 THR A C 1
ATOM 919 O O . THR A 1 126 ? 14.704 -4.581 16.655 1.00 61.03 126 THR A O 1
ATOM 922 N N . GLY A 1 127 ? 13.774 -4.577 14.602 1.00 59.31 127 GLY A N 1
ATOM 923 C CA . GLY A 1 127 ? 13.359 -5.979 14.544 1.00 59.31 127 GLY A CA 1
ATOM 924 C C . GLY A 1 127 ? 12.088 -6.350 15.311 1.00 59.31 127 GLY A C 1
ATOM 925 O O . GLY A 1 127 ? 11.668 -7.499 15.205 1.00 59.31 127 GLY A O 1
ATOM 926 N N . GLU A 1 128 ? 11.455 -5.427 16.036 1.00 71.50 128 GLU A N 1
ATOM 927 C CA . GLU A 1 128 ? 10.256 -5.722 16.826 1.00 71.50 128 GLU A CA 1
ATOM 928 C C . GLU A 1 128 ? 9.075 -4.853 16.389 1.00 71.50 128 GLU A C 1
ATOM 930 O O . GLU A 1 128 ? 9.155 -3.626 16.314 1.00 71.50 128 GLU A O 1
ATOM 935 N N . LEU A 1 129 ? 7.957 -5.520 16.102 1.00 85.56 129 LEU A N 1
ATOM 936 C CA . LEU A 1 129 ? 6.653 -4.902 15.917 1.00 85.56 129 LEU A CA 1
ATOM 937 C C . LEU A 1 129 ? 5.697 -5.490 16.952 1.00 85.56 129 LEU A C 1
ATOM 939 O O . LEU A 1 129 ? 5.379 -6.678 16.924 1.00 85.56 129 LEU A O 1
ATOM 943 N N . ALA A 1 130 ? 5.197 -4.648 17.850 1.00 86.94 130 ALA A N 1
ATOM 944 C CA . ALA A 1 130 ? 4.138 -5.037 18.768 1.00 86.94 130 ALA A CA 1
ATOM 945 C C . ALA A 1 130 ? 2.777 -4.762 18.117 1.00 86.94 130 ALA A C 1
ATOM 947 O O . ALA A 1 130 ? 2.346 -3.614 18.002 1.00 86.94 130 ALA A O 1
ATOM 948 N N . LEU A 1 131 ? 2.097 -5.819 17.669 1.00 88.19 131 LEU A N 1
ATOM 949 C CA . LEU A 1 131 ? 0.691 -5.714 17.281 1.00 88.19 131 LEU A CA 1
ATOM 950 C C . LEU A 1 131 ? -0.196 -5.595 18.531 1.00 88.19 131 LEU A C 1
ATOM 952 O O . LEU A 1 131 ? 0.153 -6.148 19.573 1.00 88.19 131 LEU A O 1
ATOM 956 N N . PRO A 1 132 ? -1.357 -4.922 18.439 1.00 87.19 132 PRO A N 1
ATOM 957 C CA . PRO A 1 132 ? -2.305 -4.867 19.548 1.00 87.19 132 PRO A CA 1
ATOM 958 C C . PRO A 1 132 ? -2.787 -6.273 19.926 1.00 87.19 132 PRO A C 1
ATOM 960 O O . PRO A 1 132 ? -2.933 -7.124 19.050 1.00 87.19 132 PRO A O 1
ATOM 963 N N . ASP A 1 133 ? -3.126 -6.488 21.202 1.00 85.56 133 ASP A N 1
ATOM 964 C CA . ASP A 1 133 ? -3.562 -7.793 21.739 1.00 85.56 133 ASP A CA 1
ATOM 965 C C . ASP A 1 133 ? -4.755 -8.407 20.988 1.00 85.56 133 ASP A C 1
ATOM 967 O O . ASP A 1 133 ? -4.946 -9.621 20.960 1.00 85.56 133 ASP A O 1
ATOM 971 N N . SER A 1 134 ? -5.588 -7.560 20.380 1.00 86.44 134 SER A N 1
ATOM 972 C CA . SER A 1 134 ? -6.784 -7.951 19.630 1.00 86.44 134 SER A CA 1
ATOM 973 C C . SER A 1 134 ? -6.737 -7.408 18.195 1.00 86.44 134 SER A C 1
ATOM 975 O O . SER A 1 134 ? -7.499 -6.498 17.860 1.00 86.44 134 SER A O 1
ATOM 977 N N . PRO A 1 135 ? -5.865 -7.949 17.320 1.00 86.00 135 PRO A N 1
ATOM 978 C CA . PRO A 1 135 ? -5.700 -7.443 15.957 1.00 86.00 135 PRO A CA 1
ATOM 979 C C . PRO A 1 135 ? -6.942 -7.697 15.089 1.00 86.00 135 PRO A C 1
ATOM 981 O O . PRO A 1 135 ? -7.215 -6.941 14.164 1.00 86.00 135 PRO A O 1
ATOM 984 N N . ASP A 1 136 ? -7.737 -8.720 15.417 1.00 85.50 136 ASP A N 1
ATOM 985 C CA . ASP A 1 136 ? -8.996 -9.050 14.734 1.00 85.50 136 ASP A CA 1
ATOM 986 C C . ASP A 1 136 ? -10.094 -7.975 14.893 1.00 85.50 136 ASP A C 1
ATOM 988 O O . ASP A 1 136 ? -11.093 -8.023 14.175 1.00 85.50 136 ASP A O 1
ATOM 992 N N . LEU A 1 137 ? -9.922 -7.017 15.814 1.00 85.75 137 LEU A N 1
ATOM 993 C CA . LEU A 1 137 ? -10.841 -5.892 16.049 1.00 85.75 137 LEU A CA 1
ATOM 994 C C . LEU A 1 137 ? -10.411 -4.609 15.315 1.00 85.75 137 LEU A C 1
ATOM 996 O O . LEU A 1 137 ? -10.914 -3.522 15.588 1.00 85.75 137 LEU A O 1
ATOM 1000 N N . LEU A 1 138 ? -9.429 -4.698 14.418 1.00 90.94 138 LEU A N 1
ATOM 1001 C CA . LEU A 1 138 ? -8.989 -3.546 13.642 1.00 90.94 138 LEU A CA 1
ATOM 1002 C C . LEU A 1 138 ? -9.959 -3.263 12.491 1.00 90.94 138 LEU A C 1
ATOM 1004 O O . LEU A 1 138 ? -10.245 -4.131 11.658 1.00 90.94 138 LEU A O 1
ATOM 1008 N N . GLY A 1 139 ? -10.395 -2.007 12.414 1.00 90.88 139 GLY A N 1
ATOM 1009 C CA . GLY A 1 139 ? -11.144 -1.459 11.289 1.00 90.88 139 GLY A CA 1
ATOM 1010 C C . GLY A 1 139 ? -10.280 -1.228 10.060 1.00 90.88 139 GLY A C 1
ATOM 1011 O O . GLY A 1 139 ? -10.769 -1.349 8.945 1.00 90.88 139 GLY A O 1
ATOM 1012 N N . GLY A 1 140 ? -8.986 -0.959 10.237 1.00 94.69 140 GLY A N 1
ATOM 1013 C CA . GLY A 1 140 ? -8.045 -0.760 9.138 1.00 94.69 140 GLY A CA 1
ATOM 1014 C C . GLY A 1 140 ? -6.591 -0.787 9.597 1.00 94.69 140 GLY A C 1
ATOM 1015 O O . GLY A 1 140 ? -6.298 -0.663 10.787 1.00 94.69 140 GLY A O 1
ATOM 1016 N N . VAL A 1 141 ? -5.680 -0.947 8.638 1.00 96.44 141 VAL A N 1
ATOM 1017 C CA . VAL A 1 141 ? -4.229 -0.877 8.860 1.00 96.44 141 VAL A CA 1
ATOM 1018 C C . VAL A 1 141 ? -3.616 0.122 7.883 1.00 96.44 141 VAL A C 1
ATOM 1020 O O . VAL A 1 141 ? -3.895 0.066 6.687 1.00 96.44 141 VAL A O 1
ATOM 1023 N N . VAL A 1 142 ? -2.757 1.006 8.376 1.00 96.75 142 VAL A N 1
ATOM 1024 C CA . VAL A 1 142 ? -1.929 1.912 7.578 1.00 96.75 142 VAL A CA 1
ATOM 1025 C C . VAL A 1 142 ? -0.464 1.547 7.801 1.00 96.75 142 VAL A C 1
ATOM 1027 O O . VAL A 1 142 ? -0.010 1.483 8.941 1.00 96.75 142 VAL A O 1
ATOM 1030 N N . LEU A 1 143 ? 0.278 1.313 6.721 1.00 95.94 143 LEU A N 1
ATOM 1031 C CA . LEU A 1 143 ? 1.732 1.169 6.733 1.00 95.94 143 LEU A CA 1
ATOM 1032 C C . LEU A 1 143 ? 2.343 2.455 6.181 1.00 95.94 143 LEU A C 1
ATOM 1034 O O . LEU A 1 143 ? 2.190 2.748 4.989 1.00 95.94 143 LEU A O 1
ATOM 1038 N N . THR A 1 144 ? 3.025 3.221 7.028 1.00 93.75 144 THR A N 1
ATOM 1039 C CA . THR A 1 144 ? 3.714 4.438 6.582 1.00 93.75 144 THR A CA 1
ATOM 1040 C C . THR A 1 144 ? 4.984 4.088 5.807 1.00 93.75 144 THR A C 1
ATOM 1042 O O . THR A 1 144 ? 5.480 2.970 5.961 1.00 93.75 144 THR A O 1
ATOM 1045 N N . PRO A 1 145 ? 5.535 4.998 4.983 1.00 90.25 145 PRO A N 1
ATOM 1046 C CA . PRO A 1 145 ? 6.777 4.738 4.261 1.00 90.25 145 PRO A CA 1
ATOM 1047 C C . PRO A 1 145 ? 7.937 4.440 5.222 1.00 90.25 145 PRO A C 1
ATOM 1049 O O . PRO A 1 145 ? 8.051 5.058 6.277 1.00 90.25 145 PRO A O 1
ATOM 1052 N N . ALA A 1 146 ? 8.792 3.491 4.847 1.00 88.06 146 ALA A N 1
ATOM 1053 C CA . ALA A 1 146 ? 9.960 3.065 5.619 1.00 88.06 146 ALA A CA 1
ATOM 1054 C C . ALA A 1 146 ? 11.029 2.432 4.711 1.00 88.06 146 ALA A C 1
ATOM 1056 O O . ALA A 1 146 ? 10.787 2.159 3.535 1.00 88.06 146 ALA A O 1
ATOM 1057 N N . CYS A 1 147 ? 12.214 2.125 5.240 1.00 88.62 147 CYS A N 1
ATOM 1058 C CA . CYS A 1 147 ? 13.139 1.244 4.522 1.00 88.62 147 CYS A CA 1
ATOM 1059 C C . CYS A 1 147 ? 12.486 -0.137 4.310 1.00 88.62 147 CYS A C 1
ATOM 1061 O O . CYS A 1 147 ? 12.061 -0.770 5.278 1.00 88.62 147 CYS A O 1
ATOM 1063 N N . ALA A 1 148 ? 12.406 -0.612 3.060 1.00 88.25 148 ALA A N 1
ATOM 1064 C CA . ALA A 1 148 ? 11.659 -1.824 2.711 1.00 88.25 148 ALA A CA 1
ATOM 1065 C C . ALA A 1 148 ? 12.191 -3.085 3.414 1.00 88.25 148 ALA A C 1
ATOM 1067 O O . ALA A 1 148 ? 11.401 -3.914 3.859 1.00 88.25 148 ALA A O 1
ATOM 1068 N N . THR A 1 149 ? 13.512 -3.220 3.566 1.00 88.81 149 THR A N 1
ATOM 1069 C CA . THR A 1 149 ? 14.135 -4.364 4.254 1.00 88.81 149 THR A CA 1
ATOM 1070 C C . THR A 1 149 ? 13.893 -4.323 5.762 1.00 88.81 149 THR A C 1
ATOM 1072 O O . THR A 1 149 ? 13.518 -5.342 6.338 1.00 88.81 149 THR A O 1
ATOM 1075 N N . THR A 1 150 ? 14.019 -3.151 6.394 1.00 89.00 150 THR A N 1
ATOM 1076 C CA . THR A 1 150 ? 13.683 -2.951 7.815 1.00 89.00 150 THR A CA 1
ATOM 1077 C C . THR A 1 150 ? 12.219 -3.285 8.084 1.00 89.00 150 THR A C 1
ATOM 1079 O O . THR A 1 150 ? 11.902 -4.015 9.022 1.00 89.00 150 THR A O 1
ATOM 1082 N N . LEU A 1 151 ? 11.323 -2.789 7.231 1.00 90.62 151 LEU A N 1
ATOM 1083 C CA . LEU A 1 151 ? 9.895 -3.031 7.362 1.00 90.62 151 LEU A CA 1
ATOM 1084 C C . LEU A 1 151 ? 9.545 -4.504 7.125 1.00 90.62 151 LEU A C 1
ATOM 1086 O O . LEU A 1 151 ? 8.764 -5.074 7.882 1.00 90.62 151 LEU A O 1
ATOM 1090 N N . LEU A 1 152 ? 10.136 -5.143 6.111 1.00 91.94 152 LEU A N 1
ATOM 1091 C CA . LEU A 1 152 ? 9.935 -6.568 5.856 1.00 91.94 152 LEU A CA 1
ATOM 1092 C C . LEU A 1 152 ? 10.402 -7.415 7.045 1.00 91.94 152 LEU A C 1
ATOM 1094 O O . LEU A 1 152 ? 9.670 -8.313 7.454 1.00 91.94 152 LEU A O 1
ATOM 1098 N N . ALA A 1 153 ? 11.567 -7.116 7.627 1.00 91.25 153 ALA A N 1
ATOM 1099 C CA . ALA A 1 153 ? 12.076 -7.831 8.796 1.00 91.25 153 ALA A CA 1
ATOM 1100 C C . ALA A 1 153 ? 11.104 -7.755 9.986 1.00 91.25 153 ALA A C 1
ATOM 1102 O O . ALA A 1 153 ? 10.858 -8.767 10.639 1.00 91.25 153 ALA A O 1
ATOM 1103 N N . ALA A 1 154 ? 10.497 -6.588 10.216 1.00 92.06 154 ALA A N 1
ATOM 1104 C CA . ALA A 1 154 ? 9.521 -6.391 11.284 1.00 92.06 154 ALA A CA 1
ATOM 1105 C C . ALA A 1 154 ? 8.147 -7.021 10.986 1.00 92.06 154 ALA A C 1
ATOM 1107 O O . ALA A 1 154 ? 7.502 -7.550 11.886 1.00 92.06 154 ALA A O 1
ATOM 1108 N N . LEU A 1 155 ? 7.679 -6.992 9.732 1.00 93.38 155 LEU A N 1
ATOM 1109 C CA . LEU A 1 155 ? 6.354 -7.503 9.355 1.00 93.38 155 LEU A CA 1
ATOM 1110 C C . LEU A 1 155 ? 6.332 -9.010 9.071 1.00 93.38 155 LEU A C 1
ATOM 1112 O O . LEU A 1 155 ? 5.274 -9.631 9.205 1.00 93.38 155 LEU A O 1
ATOM 1116 N N . ALA A 1 156 ? 7.455 -9.613 8.672 1.00 92.31 156 ALA A N 1
ATOM 1117 C CA . ALA A 1 156 ? 7.523 -11.023 8.289 1.00 92.31 156 ALA A CA 1
ATOM 1118 C C . ALA A 1 156 ? 7.000 -11.987 9.378 1.00 92.31 156 ALA A C 1
ATOM 1120 O O . ALA A 1 156 ? 6.191 -12.855 9.027 1.00 92.31 156 ALA A O 1
ATOM 1121 N N . PRO A 1 157 ? 7.325 -11.820 10.681 1.00 92.69 157 PRO A N 1
ATOM 1122 C CA . PRO A 1 157 ? 6.747 -12.640 11.752 1.00 92.69 157 PRO A CA 1
ATOM 1123 C C . PRO A 1 157 ? 5.214 -12.550 11.839 1.00 92.69 157 PRO A C 1
ATOM 1125 O O . PRO A 1 157 ? 4.547 -13.500 12.246 1.00 92.69 157 PRO A O 1
ATOM 1128 N N . HIS A 1 158 ? 4.635 -11.431 11.398 1.00 93.06 158 HIS A N 1
ATOM 1129 C CA . HIS A 1 158 ? 3.200 -11.150 11.452 1.00 93.06 158 HIS A CA 1
ATOM 1130 C C . HIS A 1 158 ? 2.475 -11.376 10.117 1.00 93.06 158 HIS A C 1
ATOM 1132 O O . HIS A 1 158 ? 1.273 -11.109 10.017 1.00 93.06 158 HIS A O 1
ATOM 1138 N N . ARG A 1 159 ? 3.158 -11.911 9.093 1.00 92.81 159 ARG A N 1
ATOM 1139 C CA . ARG A 1 159 ? 2.602 -12.135 7.744 1.00 92.81 159 ARG A CA 1
ATOM 1140 C C . ARG A 1 159 ? 1.257 -12.860 7.776 1.00 92.81 159 ARG A C 1
ATOM 1142 O O . ARG A 1 159 ? 0.327 -12.460 7.076 1.00 92.81 159 ARG A O 1
ATOM 1149 N N . GLN A 1 160 ? 1.133 -13.909 8.592 1.00 92.50 160 GLN A N 1
ATOM 1150 C CA . GLN A 1 160 ? -0.103 -14.688 8.686 1.00 92.50 160 GLN A CA 1
ATOM 1151 C C . GLN A 1 160 ? -1.260 -13.872 9.282 1.00 92.50 160 GLN A C 1
ATOM 1153 O O . GLN A 1 160 ? -2.391 -13.987 8.805 1.00 92.50 160 GLN A O 1
ATOM 1158 N N . ILE A 1 161 ? -0.986 -13.029 10.282 1.00 93.12 161 ILE A N 1
ATOM 1159 C CA . ILE A 1 161 ? -1.984 -12.150 10.908 1.00 93.12 161 ILE A CA 1
ATOM 1160 C C . ILE A 1 161 ? -2.450 -11.110 9.887 1.00 93.12 161 ILE A C 1
ATOM 1162 O O . ILE A 1 161 ? -3.643 -11.032 9.604 1.00 93.12 161 ILE A O 1
ATOM 1166 N N . LEU A 1 162 ? -1.520 -10.395 9.248 1.00 92.56 162 LEU A N 1
ATOM 1167 C CA . LEU A 1 162 ? -1.833 -9.378 8.237 1.00 92.56 162 LEU A CA 1
ATOM 1168 C C . LEU A 1 162 ? -2.603 -9.969 7.048 1.00 92.56 162 LEU A C 1
ATOM 1170 O O . LEU A 1 162 ? -3.611 -9.413 6.617 1.00 92.56 162 LEU A O 1
ATOM 1174 N N . SER A 1 163 ? -2.189 -11.143 6.560 1.00 91.00 163 SER A N 1
ATOM 1175 C CA . SER A 1 163 ? -2.913 -11.854 5.501 1.00 91.00 163 SER A CA 1
ATOM 1176 C C . SER A 1 163 ? -4.328 -12.234 5.938 1.00 91.00 163 SER A C 1
ATOM 1178 O O . SER A 1 163 ? -5.274 -12.102 5.162 1.00 91.00 163 SER A O 1
ATOM 1180 N N . THR A 1 164 ? -4.494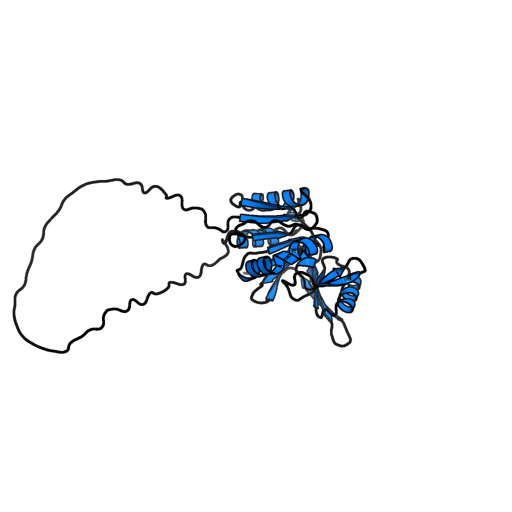 -12.669 7.189 1.00 90.44 164 THR A N 1
ATOM 1181 C CA . THR A 1 164 ? -5.804 -13.022 7.747 1.00 90.44 164 THR A CA 1
ATOM 1182 C C . THR A 1 164 ? -6.712 -11.799 7.852 1.00 90.44 164 THR A C 1
ATOM 1184 O O . THR A 1 164 ? -7.861 -11.887 7.424 1.00 90.44 164 THR A O 1
ATOM 1187 N N . LEU A 1 165 ? -6.207 -10.657 8.327 1.00 90.19 165 LEU A N 1
ATOM 1188 C CA . LEU A 1 165 ? -6.958 -9.397 8.403 1.00 90.19 165 LEU A CA 1
ATOM 1189 C C . LEU A 1 165 ? -7.449 -8.952 7.022 1.00 90.19 165 LEU A C 1
ATOM 1191 O O . LEU A 1 165 ? -8.649 -8.760 6.818 1.00 90.19 165 LEU A O 1
ATOM 1195 N N . VAL A 1 166 ? -6.546 -8.899 6.040 1.00 89.75 166 VAL A N 1
ATOM 1196 C CA . VAL A 1 166 ? -6.882 -8.513 4.661 1.00 89.75 166 VAL A CA 1
ATOM 1197 C C . VAL A 1 166 ? -7.929 -9.457 4.064 1.00 89.75 166 VAL A C 1
ATOM 1199 O O . VAL A 1 166 ? -8.927 -9.005 3.500 1.00 89.75 166 VAL A O 1
ATOM 1202 N N . ARG A 1 167 ? -7.763 -10.777 4.235 1.00 85.94 167 ARG A N 1
ATOM 1203 C CA . ARG A 1 167 ? -8.717 -11.786 3.735 1.00 85.94 167 ARG A CA 1
ATOM 1204 C C . ARG A 1 167 ? -10.067 -11.751 4.454 1.00 85.94 167 ARG A C 1
ATOM 1206 O O . ARG A 1 167 ? -11.079 -12.100 3.851 1.00 85.94 167 ARG A O 1
ATOM 1213 N N . ARG A 1 168 ? -10.101 -11.342 5.727 1.00 86.12 168 ARG A N 1
ATOM 1214 C CA . ARG A 1 168 ? -11.337 -11.112 6.500 1.00 86.12 168 ARG A CA 1
ATOM 1215 C C . ARG A 1 168 ? -11.989 -9.764 6.182 1.00 86.12 168 ARG A C 1
ATOM 1217 O O . ARG A 1 168 ? -13.128 -9.522 6.582 1.00 86.12 168 ARG A O 1
ATOM 1224 N N . GLY A 1 169 ? -11.317 -8.929 5.396 1.00 87.31 169 GLY A N 1
ATOM 1225 C CA . GLY A 1 169 ? -11.861 -7.697 4.849 1.00 87.31 169 GLY A CA 1
ATOM 1226 C C . GLY A 1 169 ? -11.522 -6.442 5.632 1.00 87.31 169 GLY A C 1
ATOM 1227 O O . GLY A 1 169 ? -12.219 -5.446 5.435 1.00 87.31 169 GLY A O 1
ATOM 1228 N N . THR A 1 170 ? -10.495 -6.484 6.478 1.00 91.81 170 THR A N 1
ATOM 1229 C CA . THR A 1 170 ? -9.861 -5.284 7.028 1.00 91.81 170 THR A CA 1
ATOM 1230 C C . THR A 1 170 ? -9.060 -4.610 5.905 1.00 91.81 170 THR A C 1
ATOM 1232 O O . THR A 1 170 ? -8.164 -5.249 5.345 1.00 91.81 170 THR A O 1
ATOM 1235 N N . PRO A 1 171 ? -9.390 -3.370 5.503 1.00 94.50 171 PRO A N 1
ATOM 1236 C CA . PRO A 1 171 ? -8.608 -2.637 4.518 1.00 94.50 171 PRO A CA 1
ATOM 1237 C C . PRO A 1 171 ? -7.188 -2.369 5.024 1.00 94.50 171 PRO A C 1
ATOM 1239 O O . PRO A 1 171 ? -6.976 -2.093 6.206 1.00 94.50 171 PRO A O 1
ATOM 1242 N N . LEU A 1 172 ? -6.227 -2.415 4.104 1.00 96.12 172 LEU A N 1
ATOM 1243 C CA . LEU A 1 172 ? -4.833 -2.068 4.370 1.00 96.12 172 LEU A CA 1
ATOM 1244 C C . LEU A 1 172 ? -4.372 -1.028 3.352 1.00 96.12 172 LEU A C 1
ATOM 1246 O O . LEU A 1 172 ? -4.479 -1.263 2.148 1.00 96.12 172 LEU A O 1
ATOM 1250 N N . LEU A 1 173 ? -3.858 0.096 3.843 1.00 96.38 173 LEU A N 1
ATOM 1251 C CA . LEU A 1 173 ? -3.245 1.162 3.059 1.00 96.38 173 LEU A CA 1
ATOM 1252 C C . LEU A 1 173 ? -1.731 1.140 3.273 1.00 96.38 173 LEU A C 1
ATOM 1254 O O . LEU A 1 173 ? -1.263 1.323 4.390 1.00 96.38 173 LEU A O 1
ATOM 1258 N N . ALA A 1 174 ? -0.967 0.901 2.212 1.00 95.81 174 AL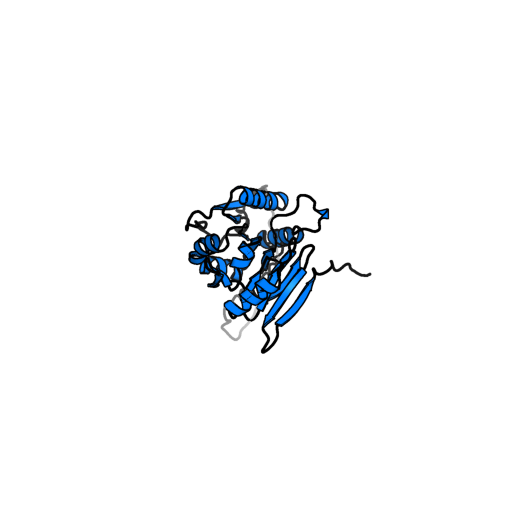A A N 1
ATOM 1259 C CA . ALA A 1 174 ? 0.488 0.899 2.238 1.00 95.81 174 ALA A CA 1
ATOM 1260 C C . ALA A 1 174 ? 1.025 2.067 1.410 1.00 95.81 174 ALA A C 1
ATOM 1262 O O . ALA A 1 174 ? 0.716 2.184 0.222 1.00 95.81 174 ALA A O 1
ATOM 1263 N N . LEU A 1 175 ? 1.815 2.926 2.050 1.00 93.31 175 LEU A N 1
ATOM 1264 C CA . LEU A 1 175 ? 2.302 4.172 1.469 1.00 93.31 175 LEU A CA 1
ATOM 1265 C C . LEU A 1 175 ? 3.748 4.038 0.986 1.00 93.31 175 LEU A C 1
ATOM 1267 O O . LEU A 1 175 ? 4.610 3.557 1.726 1.00 93.31 175 LEU A O 1
ATOM 1271 N N . GLY A 1 176 ? 4.015 4.497 -0.238 1.00 90.38 176 GLY A N 1
ATOM 1272 C CA . GLY A 1 176 ? 5.352 4.533 -0.826 1.00 90.38 176 GLY A CA 1
ATOM 1273 C C . GLY A 1 176 ? 6.055 3.177 -0.758 1.00 90.38 176 GLY A C 1
ATOM 1274 O O . GLY A 1 176 ? 5.511 2.146 -1.147 1.00 90.38 176 GLY A O 1
ATOM 1275 N N . SER A 1 177 ? 7.271 3.152 -0.216 1.00 88.69 177 SER A N 1
ATOM 1276 C CA . SER A 1 177 ? 8.095 1.938 -0.101 1.00 88.69 177 SER A CA 1
ATOM 1277 C C . SER A 1 177 ? 7.410 0.768 0.619 1.00 88.69 177 SER A C 1
ATOM 1279 O O . SER A 1 177 ? 7.716 -0.391 0.334 1.00 88.69 177 SER A O 1
ATOM 1281 N N . SER A 1 178 ? 6.437 1.032 1.491 1.00 93.88 178 SER A N 1
ATOM 1282 C CA . SER A 1 178 ? 5.658 -0.011 2.164 1.00 93.88 178 SER A CA 1
ATOM 1283 C C . SER A 1 178 ? 4.742 -0.767 1.208 1.00 93.88 178 SER A C 1
ATOM 1285 O O . SER A 1 178 ? 4.476 -1.948 1.430 1.00 93.88 178 SER A O 1
ATOM 1287 N N . ALA A 1 179 ? 4.309 -0.145 0.106 1.00 94.25 179 ALA A N 1
ATOM 1288 C CA . ALA A 1 179 ? 3.549 -0.817 -0.945 1.00 94.25 179 ALA A CA 1
ATOM 1289 C C . ALA A 1 179 ? 4.374 -1.917 -1.633 1.00 94.25 179 ALA A C 1
ATOM 1291 O O . ALA A 1 179 ? 3.836 -2.986 -1.929 1.00 94.25 179 ALA A O 1
ATOM 1292 N N . ALA A 1 180 ? 5.684 -1.707 -1.810 1.00 92.88 180 ALA A N 1
ATOM 1293 C CA . ALA A 1 180 ? 6.586 -2.717 -2.367 1.00 92.88 180 ALA A CA 1
ATOM 1294 C C . ALA A 1 180 ? 6.639 -3.982 -1.487 1.00 92.88 180 ALA A C 1
ATOM 1296 O O . ALA A 1 180 ? 6.588 -5.103 -1.994 1.00 92.88 180 ALA A O 1
ATOM 1297 N N . VAL A 1 181 ? 6.634 -3.810 -0.159 1.00 94.12 181 VAL A N 1
ATOM 1298 C CA . VAL A 1 181 ? 6.660 -4.907 0.830 1.00 94.12 181 VAL A CA 1
ATOM 1299 C C . VAL A 1 181 ? 5.372 -5.750 0.816 1.00 94.12 181 VAL A C 1
ATOM 1301 O O . VAL A 1 181 ? 5.400 -6.929 1.173 1.00 94.12 181 VAL A O 1
ATOM 1304 N N . ILE A 1 182 ? 4.244 -5.193 0.360 1.00 95.19 182 ILE A N 1
ATOM 1305 C CA . ILE A 1 182 ? 2.985 -5.940 0.173 1.00 95.19 182 ILE A CA 1
ATOM 1306 C C . ILE A 1 182 ? 3.048 -6.889 -1.037 1.00 95.19 182 ILE A C 1
ATOM 1308 O O . ILE A 1 182 ? 2.341 -7.907 -1.064 1.00 95.19 182 ILE A O 1
ATOM 1312 N N . GLY A 1 183 ? 3.894 -6.554 -2.015 1.00 93.69 183 GLY A N 1
ATOM 1313 C CA . GLY A 1 183 ? 4.122 -7.301 -3.246 1.00 93.69 183 GLY A CA 1
ATOM 1314 C C . GLY A 1 183 ? 4.767 -8.671 -3.045 1.00 93.69 183 GLY A C 1
ATOM 1315 O O . GLY A 1 183 ? 4.946 -9.157 -1.930 1.00 93.69 183 GLY A O 1
ATOM 1316 N N . ALA A 1 184 ? 5.115 -9.316 -4.155 1.00 93.25 184 ALA A N 1
ATOM 1317 C CA . ALA A 1 184 ? 5.709 -10.649 -4.155 1.00 93.25 184 ALA A CA 1
ATOM 1318 C C . ALA A 1 184 ? 7.204 -10.661 -3.793 1.00 93.25 184 ALA A C 1
ATOM 1320 O O . ALA A 1 184 ? 7.675 -11.626 -3.193 1.00 93.25 184 ALA A O 1
ATOM 1321 N N . SER A 1 185 ? 7.949 -9.616 -4.156 1.00 92.88 185 SER A N 1
ATOM 1322 C CA . SER A 1 185 ? 9.390 -9.524 -3.913 1.00 92.88 185 SER A CA 1
ATOM 1323 C C . SER A 1 185 ? 9.846 -8.069 -3.843 1.00 92.88 185 SER A C 1
ATOM 1325 O O . SER A 1 185 ? 9.240 -7.204 -4.477 1.00 92.88 185 SER A O 1
ATOM 1327 N N . ILE A 1 186 ? 10.922 -7.830 -3.093 1.00 91.56 186 ILE A N 1
ATOM 1328 C CA . ILE A 1 186 ? 11.656 -6.562 -3.034 1.00 91.56 186 ILE A CA 1
ATOM 1329 C C . ILE A 1 186 ? 13.153 -6.800 -3.303 1.00 91.56 186 ILE A C 1
ATOM 1331 O O . ILE A 1 186 ? 13.628 -7.925 -3.118 1.00 91.56 186 ILE A O 1
ATOM 1335 N N . PRO A 1 187 ? 13.917 -5.769 -3.702 1.00 86.50 187 PRO A N 1
ATOM 1336 C CA . PRO A 1 187 ? 15.375 -5.832 -3.694 1.00 86.50 187 PRO A CA 1
ATOM 1337 C C . PRO A 1 187 ? 15.912 -6.000 -2.264 1.00 86.50 187 PRO A C 1
ATOM 1339 O O . PRO A 1 187 ? 15.503 -5.284 -1.348 1.00 86.50 187 PRO A O 1
ATOM 1342 N N . GLY A 1 188 ? 16.818 -6.953 -2.082 1.00 84.44 188 GLY A N 1
ATOM 1343 C CA . GLY A 1 188 ? 17.601 -7.173 -0.874 1.00 84.44 188 GLY A CA 1
ATOM 1344 C C . GLY A 1 188 ? 18.796 -6.221 -0.772 1.00 84.44 188 GLY A C 1
ATOM 1345 O O . GLY A 1 188 ? 19.025 -5.410 -1.676 1.00 84.44 188 GLY A O 1
ATOM 1346 N N . PRO A 1 189 ? 19.561 -6.291 0.331 1.00 80.12 189 PRO A N 1
ATOM 1347 C CA . PRO A 1 189 ? 20.680 -5.386 0.597 1.00 80.12 189 PRO A CA 1
ATOM 1348 C C . PRO A 1 189 ? 21.774 -5.393 -0.480 1.00 80.12 189 PRO A C 1
ATOM 1350 O O . PRO A 1 189 ? 22.371 -4.348 -0.730 1.00 80.12 189 PRO A O 1
ATOM 1353 N N . GLU A 1 190 ? 22.022 -6.533 -1.131 1.00 81.94 190 GLU A N 1
ATOM 1354 C CA . GLU A 1 190 ? 23.027 -6.680 -2.194 1.00 81.94 190 GLU A CA 1
ATOM 1355 C C . GLU A 1 190 ? 22.391 -6.655 -3.602 1.00 81.94 190 GLU A C 1
ATOM 1357 O O . GLU A 1 190 ? 23.050 -6.915 -4.610 1.00 81.94 190 GLU A O 1
ATOM 1362 N N . GLY A 1 191 ? 21.105 -6.294 -3.696 1.00 80.31 191 GLY A N 1
ATOM 1363 C CA . GLY A 1 191 ? 20.342 -6.219 -4.945 1.00 80.31 191 GLY A CA 1
ATOM 1364 C C . GLY A 1 191 ? 19.758 -7.555 -5.418 1.00 80.31 191 GLY A C 1
ATOM 1365 O O . GLY A 1 191 ? 19.117 -7.610 -6.474 1.00 80.31 191 GLY A O 1
ATOM 1366 N N . GLU A 1 192 ? 19.947 -8.627 -4.652 1.00 88.19 192 GLU A N 1
ATOM 1367 C CA . GLU A 1 192 ? 19.296 -9.915 -4.838 1.00 88.19 192 GLU A CA 1
ATOM 1368 C C . GLU A 1 192 ? 17.800 -9.832 -4.495 1.00 88.19 192 GLU A C 1
ATOM 1370 O O . GLU A 1 192 ? 17.402 -9.088 -3.608 1.00 88.19 192 GLU A O 1
ATOM 1375 N N . PRO A 1 193 ? 16.922 -10.570 -5.181 1.00 89.25 193 PRO A N 1
ATOM 1376 C CA . PRO A 1 193 ? 15.498 -10.541 -4.872 1.00 89.25 193 PRO A CA 1
ATOM 1377 C C . PRO A 1 193 ? 15.194 -11.295 -3.568 1.00 89.25 193 PRO A C 1
ATOM 1379 O O . PRO A 1 193 ? 15.546 -12.465 -3.420 1.00 89.25 193 PRO A O 1
ATOM 1382 N N . VAL A 1 194 ? 14.464 -10.653 -2.657 1.00 92.62 194 VAL A N 1
ATOM 1383 C CA . VAL A 1 194 ? 13.965 -11.249 -1.406 1.00 92.62 194 VAL A CA 1
ATOM 1384 C C . VAL A 1 194 ? 12.447 -11.411 -1.494 1.00 92.62 194 VAL A C 1
ATOM 1386 O O . VAL A 1 194 ? 11.762 -10.558 -2.068 1.00 92.62 194 VAL A O 1
ATOM 1389 N N . GLU A 1 195 ? 11.897 -12.507 -0.959 1.00 93.31 195 GLU A N 1
ATOM 1390 C CA . GLU A 1 195 ? 10.440 -12.686 -0.879 1.00 93.31 195 GLU A CA 1
ATOM 1391 C C . GLU A 1 195 ? 9.843 -11.659 0.091 1.00 93.31 195 GLU A C 1
ATOM 1393 O O . GLU A 1 195 ? 10.246 -11.571 1.250 1.00 93.31 195 GLU A O 1
ATOM 1398 N N . ALA A 1 196 ? 8.866 -10.893 -0.387 1.00 94.19 196 ALA A N 1
ATOM 1399 C CA . ALA A 1 196 ? 8.148 -9.916 0.422 1.00 94.19 196 ALA A CA 1
ATOM 1400 C C . ALA A 1 196 ? 6.924 -10.563 1.111 1.00 94.19 196 ALA A C 1
ATOM 1402 O O . ALA A 1 196 ? 6.798 -11.788 1.171 1.00 94.19 196 ALA A O 1
ATOM 1403 N N . LEU A 1 197 ? 5.985 -9.781 1.660 1.00 94.00 197 LEU A N 1
ATOM 1404 C CA . LEU A 1 197 ? 4.831 -10.363 2.371 1.00 94.00 197 LEU A CA 1
ATOM 1405 C C . LEU A 1 197 ? 3.887 -11.136 1.445 1.00 94.00 197 LEU A C 1
ATOM 1407 O O . LEU A 1 197 ? 3.153 -12.019 1.908 1.00 94.00 197 LEU A O 1
ATOM 1411 N N . ARG A 1 198 ? 3.902 -10.810 0.145 1.00 93.00 198 ARG A N 1
ATOM 1412 C CA . ARG A 1 198 ? 3.125 -11.471 -0.905 1.00 93.00 198 ARG A CA 1
ATOM 1413 C C . ARG A 1 198 ? 1.642 -11.537 -0.548 1.00 93.00 198 ARG A C 1
ATOM 1415 O O . ARG A 1 198 ? 0.998 -12.581 -0.678 1.00 93.00 198 ARG A O 1
ATOM 1422 N N . LEU A 1 199 ? 1.101 -10.416 -0.064 1.00 91.38 199 LEU A N 1
ATOM 1423 C CA . LEU A 1 199 ? -0.350 -10.269 0.089 1.00 91.38 199 LEU A CA 1
ATOM 1424 C C . LEU A 1 199 ? -1.003 -10.040 -1.279 1.00 91.38 199 LEU A C 1
ATOM 1426 O O . LEU A 1 199 ? -2.148 -10.440 -1.478 1.00 91.38 199 LEU A O 1
ATOM 1430 N N . VAL A 1 200 ? -0.246 -9.481 -2.230 1.00 90.62 200 VAL A N 1
ATOM 1431 C CA . VAL A 1 200 ? -0.526 -9.562 -3.667 1.00 90.62 200 VAL A CA 1
ATOM 1432 C C . VAL A 1 200 ? 0.539 -10.411 -4.364 1.00 90.62 200 VAL A C 1
ATOM 1434 O O . VAL A 1 200 ? 1.706 -10.420 -3.981 1.00 90.62 200 VAL A O 1
ATOM 1437 N N . GLY A 1 201 ? 0.129 -11.166 -5.385 1.00 89.44 201 GLY A N 1
ATOM 1438 C CA . GLY A 1 201 ? 1.002 -12.115 -6.089 1.00 89.44 201 GLY A CA 1
ATOM 1439 C C . GLY A 1 201 ? 1.942 -11.496 -7.129 1.00 89.44 201 GLY A C 1
ATOM 1440 O O . GLY A 1 201 ? 2.686 -12.237 -7.764 1.00 89.44 201 GLY A O 1
ATOM 1441 N N . VAL A 1 202 ? 1.896 -10.176 -7.315 1.00 92.50 202 VAL A N 1
ATOM 1442 C CA . VAL A 1 202 ? 2.684 -9.428 -8.306 1.00 92.50 202 VAL A CA 1
ATOM 1443 C C . VAL A 1 202 ? 3.807 -8.648 -7.630 1.00 92.50 202 VAL A C 1
ATOM 1445 O O . VAL A 1 202 ? 3.718 -8.329 -6.442 1.00 92.50 202 VAL A O 1
ATOM 1448 N N . GLY A 1 203 ? 4.863 -8.326 -8.376 1.00 94.06 203 GLY A N 1
ATOM 1449 C CA . GLY A 1 203 ? 5.817 -7.308 -7.943 1.00 94.06 203 GLY A CA 1
ATOM 1450 C C . GLY A 1 203 ? 5.137 -5.944 -7.847 1.00 94.06 203 GLY A C 1
ATOM 1451 O O . GLY A 1 203 ? 4.213 -5.654 -8.609 1.00 94.06 203 GLY A O 1
ATOM 1452 N N . VAL A 1 204 ? 5.598 -5.106 -6.925 1.00 95.00 204 VAL A N 1
ATOM 1453 C CA . VAL A 1 204 ? 5.114 -3.731 -6.768 1.00 95.00 204 VAL A CA 1
ATOM 1454 C C . VAL A 1 204 ? 6.331 -2.815 -6.729 1.00 95.00 204 VAL A C 1
ATOM 1456 O O . VAL A 1 204 ? 7.189 -2.969 -5.863 1.00 95.00 204 VAL A O 1
ATOM 1459 N N . SER A 1 205 ? 6.405 -1.885 -7.676 1.00 93.06 205 SER A N 1
ATOM 1460 C CA . SER A 1 205 ? 7.394 -0.813 -7.719 1.00 93.06 205 SER A CA 1
ATOM 1461 C C . SER A 1 205 ? 6.700 0.522 -7.490 1.00 93.06 205 SER A C 1
ATOM 1463 O O . SER A 1 205 ? 5.664 0.807 -8.086 1.00 93.06 205 SER A O 1
ATOM 1465 N N . VAL A 1 206 ? 7.295 1.345 -6.638 1.00 88.69 206 VAL A N 1
ATOM 1466 C CA . VAL A 1 206 ? 6.894 2.744 -6.415 1.00 88.69 206 VAL A CA 1
ATOM 1467 C C . VAL A 1 206 ? 7.925 3.722 -6.976 1.00 88.69 206 VAL A C 1
ATOM 1469 O O . VAL A 1 206 ? 7.821 4.931 -6.809 1.00 88.69 206 VAL A O 1
ATOM 1472 N N . GLU A 1 207 ? 8.940 3.190 -7.657 1.00 82.69 207 GLU A N 1
ATOM 1473 C CA . GLU A 1 207 ? 9.918 3.968 -8.398 1.00 82.69 207 GLU A CA 1
ATOM 1474 C C . GLU A 1 207 ? 9.520 3.941 -9.883 1.00 82.69 207 GLU A C 1
ATOM 1476 O O . GLU A 1 207 ? 9.508 2.859 -10.487 1.00 82.69 207 GLU A O 1
ATOM 1481 N N . PRO A 1 208 ? 9.194 5.093 -10.503 1.00 76.56 208 PRO A N 1
ATOM 1482 C CA . PRO A 1 208 ? 8.687 5.160 -11.874 1.00 76.56 208 PRO A CA 1
ATOM 1483 C C . PRO A 1 208 ? 9.798 5.000 -12.930 1.00 76.56 208 PRO A C 1
ATOM 1485 O O . PRO A 1 208 ? 9.821 5.690 -13.948 1.00 76.56 208 PRO A O 1
ATOM 1488 N N . VAL A 1 209 ? 10.739 4.079 -12.702 1.00 85.44 209 VAL A N 1
ATOM 1489 C CA . VAL A 1 209 ? 11.842 3.766 -13.614 1.00 85.44 209 VAL A CA 1
ATOM 1490 C C . VAL A 1 209 ? 11.638 2.364 -14.187 1.00 85.44 209 VAL A C 1
ATOM 1492 O O . VAL A 1 209 ? 11.860 1.340 -13.534 1.00 85.44 209 VAL A O 1
ATOM 1495 N N . LEU A 1 210 ? 11.211 2.317 -15.451 1.00 87.56 210 LEU A N 1
ATOM 1496 C CA . LEU A 1 210 ? 10.870 1.073 -16.147 1.00 87.56 210 LEU A CA 1
ATOM 1497 C C . LEU A 1 210 ? 12.051 0.095 -16.223 1.00 87.56 210 LEU A C 1
ATOM 1499 O O . LEU A 1 210 ? 11.873 -1.093 -15.964 1.00 87.56 210 LEU A O 1
ATOM 1503 N N . ASN A 1 211 ? 13.254 0.586 -16.531 1.00 88.00 211 ASN A N 1
ATOM 1504 C CA . ASN A 1 211 ? 14.438 -0.268 -16.669 1.00 88.00 211 ASN A CA 1
ATOM 1505 C C . ASN A 1 211 ? 14.790 -0.965 -15.347 1.00 88.00 211 ASN A C 1
ATOM 1507 O O . ASN A 1 211 ? 15.003 -2.173 -15.336 1.00 88.00 211 ASN A O 1
ATOM 1511 N N . HIS A 1 212 ? 14.735 -0.246 -14.219 1.00 87.62 212 HIS A N 1
ATOM 1512 C CA . HIS A 1 212 ? 14.952 -0.838 -12.893 1.00 87.62 212 HIS A CA 1
ATOM 1513 C C . HIS A 1 212 ? 13.927 -1.938 -12.593 1.00 87.62 212 HIS A C 1
ATOM 1515 O O . HIS A 1 212 ? 14.268 -2.981 -12.034 1.00 87.62 212 HIS A O 1
ATOM 1521 N N . THR A 1 213 ? 12.676 -1.730 -13.013 1.00 88.75 213 THR A N 1
ATOM 1522 C CA . THR A 1 213 ? 11.606 -2.720 -12.856 1.00 88.75 213 THR A CA 1
ATOM 1523 C C . THR A 1 213 ? 11.864 -3.970 -13.696 1.00 88.75 213 THR A C 1
ATOM 1525 O O . THR A 1 213 ? 11.752 -5.081 -13.180 1.00 88.75 213 THR A O 1
ATOM 1528 N N . ILE A 1 214 ? 12.249 -3.810 -14.963 1.00 89.94 214 ILE A N 1
ATOM 1529 C CA . ILE A 1 214 ? 12.591 -4.918 -15.867 1.00 89.94 214 ILE A CA 1
ATOM 1530 C C . ILE A 1 214 ? 13.781 -5.725 -15.324 1.00 89.94 214 ILE A C 1
ATOM 1532 O O . ILE A 1 214 ? 13.722 -6.959 -15.270 1.00 89.94 214 ILE A O 1
ATOM 1536 N N . ASP A 1 215 ? 14.822 -5.048 -14.842 1.00 88.25 215 ASP A N 1
ATOM 1537 C CA . ASP A 1 215 ? 15.993 -5.692 -14.244 1.00 88.25 215 ASP A CA 1
ATOM 1538 C C . ASP A 1 215 ? 15.615 -6.469 -12.976 1.00 88.25 215 ASP A C 1
ATOM 1540 O O . ASP A 1 215 ? 16.001 -7.629 -12.793 1.00 88.25 215 ASP A O 1
ATOM 1544 N N . ALA A 1 216 ? 14.806 -5.863 -12.102 1.00 86.06 216 ALA A N 1
ATOM 1545 C CA . ALA A 1 216 ? 14.305 -6.513 -10.896 1.00 86.06 216 ALA A CA 1
ATOM 1546 C C . ALA A 1 216 ? 13.425 -7.730 -11.220 1.00 86.06 216 ALA A C 1
ATOM 1548 O O . ALA A 1 216 ? 13.586 -8.779 -10.592 1.00 86.06 216 ALA A O 1
ATOM 1549 N N . MET A 1 217 ? 12.540 -7.636 -12.216 1.00 89.94 217 MET A N 1
ATOM 1550 C CA . MET A 1 217 ? 11.716 -8.757 -12.685 1.00 89.94 217 MET A CA 1
ATOM 1551 C C . MET A 1 217 ? 12.569 -9.910 -13.206 1.00 89.94 217 MET A C 1
ATOM 1553 O O . MET A 1 217 ? 12.325 -11.062 -12.848 1.00 89.94 217 MET A O 1
ATOM 1557 N N . THR A 1 218 ? 13.596 -9.601 -13.995 1.00 88.56 218 THR A N 1
ATOM 1558 C CA . THR A 1 218 ? 14.509 -10.602 -14.559 1.00 88.56 218 THR A CA 1
ATOM 1559 C C . THR A 1 218 ? 15.269 -11.335 -13.453 1.00 88.56 218 THR A C 1
ATOM 1561 O O . THR A 1 218 ? 15.321 -12.566 -13.450 1.00 88.56 218 THR A O 1
ATOM 1564 N N . ARG A 1 219 ? 15.784 -10.602 -12.454 1.00 87.56 219 ARG A N 1
ATOM 1565 C CA . ARG A 1 219 ? 16.478 -11.190 -11.293 1.00 87.56 219 ARG A CA 1
ATOM 1566 C C . ARG A 1 219 ? 15.552 -12.038 -10.417 1.00 87.56 219 ARG A C 1
ATOM 1568 O O . ARG A 1 219 ? 15.921 -13.142 -10.028 1.00 87.56 219 ARG A O 1
ATOM 1575 N N . SER A 1 220 ? 14.350 -11.543 -10.127 1.00 86.19 220 SER A N 1
ATOM 1576 C CA . SER A 1 220 ? 13.353 -12.200 -9.258 1.00 86.19 220 SER A CA 1
ATOM 1577 C C . SER A 1 220 ? 12.532 -13.294 -9.944 1.00 86.19 220 SER A C 1
ATOM 1579 O O . SER A 1 220 ? 11.802 -14.021 -9.271 1.00 86.19 220 SER A O 1
ATOM 1581 N N . LYS A 1 221 ? 12.634 -13.424 -11.274 1.00 86.81 221 LYS A N 1
ATOM 1582 C CA . LYS A 1 221 ? 11.789 -14.294 -12.111 1.00 86.81 221 LYS A CA 1
ATOM 1583 C C . LYS A 1 221 ? 10.290 -14.003 -11.956 1.00 86.81 221 LYS A C 1
ATOM 1585 O O . LYS A 1 221 ? 9.454 -14.893 -12.141 1.00 86.81 221 LYS A O 1
ATOM 1590 N N . LEU A 1 222 ? 9.932 -12.767 -11.611 1.00 89.50 222 LEU A N 1
ATOM 1591 C CA . LEU A 1 222 ? 8.539 -12.343 -11.533 1.00 89.50 222 LEU A CA 1
ATO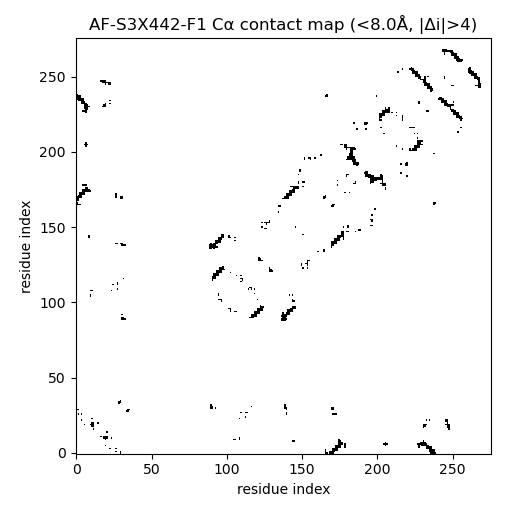M 1592 C C . LEU A 1 222 ? 7.931 -12.248 -12.932 1.00 89.50 222 LEU A C 1
ATOM 1594 O O . LEU A 1 222 ? 8.508 -11.668 -13.848 1.00 89.50 222 LEU A O 1
ATOM 1598 N N . ARG A 1 223 ? 6.719 -12.790 -13.082 1.00 92.06 223 ARG A N 1
ATOM 1599 C CA . ARG A 1 223 ? 5.958 -12.707 -14.338 1.00 92.06 223 ARG A CA 1
ATOM 1600 C C . ARG A 1 223 ? 5.298 -11.353 -14.545 1.00 92.06 223 ARG A C 1
ATOM 1602 O O . ARG A 1 223 ? 5.133 -10.943 -15.687 1.00 92.06 223 ARG A O 1
ATOM 1609 N N . THR A 1 224 ? 4.936 -10.677 -13.460 1.00 94.38 224 THR A N 1
ATOM 1610 C CA . THR A 1 224 ? 4.213 -9.409 -13.510 1.00 94.38 224 THR A CA 1
ATOM 1611 C C . THR A 1 224 ? 4.669 -8.507 -12.375 1.00 94.38 224 THR A C 1
ATOM 1613 O O . THR A 1 224 ? 4.708 -8.945 -11.221 1.00 94.38 224 THR A O 1
ATOM 1616 N N . THR A 1 225 ? 4.938 -7.248 -12.702 1.00 95.12 225 THR A N 1
ATOM 1617 C CA . THR A 1 225 ? 5.145 -6.163 -11.741 1.00 95.12 225 THR A CA 1
ATOM 1618 C C . THR A 1 225 ? 4.280 -4.977 -12.131 1.00 95.12 225 THR A C 1
ATOM 1620 O O . THR A 1 225 ? 4.114 -4.689 -13.314 1.00 95.12 225 THR A O 1
ATOM 1623 N N . VAL A 1 226 ? 3.727 -4.284 -11.141 1.00 95.69 226 VAL A N 1
ATOM 1624 C CA . VAL A 1 226 ? 3.069 -2.995 -11.340 1.00 95.69 226 VAL A CA 1
ATOM 1625 C C . VAL A 1 226 ? 3.958 -1.877 -10.817 1.00 95.69 226 VAL A C 1
ATOM 1627 O O . VAL A 1 226 ? 4.486 -1.965 -9.712 1.00 95.69 226 VAL A O 1
ATOM 1630 N N . ILE A 1 227 ? 4.129 -0.841 -11.626 1.00 95.06 227 ILE A N 1
ATOM 1631 C CA . ILE A 1 227 ? 4.751 0.424 -11.250 1.00 95.06 227 ILE A CA 1
ATOM 1632 C C . ILE A 1 227 ? 3.622 1.397 -10.917 1.00 95.06 227 ILE A C 1
ATOM 1634 O O . ILE A 1 227 ? 2.679 1.525 -11.702 1.00 95.06 227 ILE A O 1
ATOM 1638 N N . ILE A 1 228 ? 3.701 2.058 -9.770 1.00 93.44 228 ILE A N 1
ATOM 1639 C CA . ILE A 1 228 ? 2.703 3.024 -9.306 1.00 93.44 228 ILE A CA 1
ATOM 1640 C C . ILE A 1 228 ? 3.363 4.398 -9.285 1.00 93.44 228 ILE A C 1
ATOM 1642 O O . ILE A 1 228 ? 4.339 4.597 -8.563 1.00 93.44 228 ILE A O 1
ATOM 1646 N N . ASP A 1 229 ? 2.845 5.324 -10.092 1.00 90.12 229 ASP A N 1
ATOM 1647 C CA . ASP A 1 229 ? 3.386 6.680 -10.167 1.00 90.12 229 ASP A CA 1
ATOM 1648 C C . ASP A 1 229 ? 3.159 7.443 -8.840 1.00 90.12 229 ASP A C 1
ATOM 1650 O O . ASP A 1 229 ? 2.223 7.137 -8.090 1.00 90.12 229 ASP A O 1
ATOM 1654 N N . PRO A 1 230 ? 3.971 8.475 -8.547 1.00 86.06 230 PRO A N 1
ATOM 1655 C CA . PRO A 1 230 ? 3.687 9.423 -7.470 1.00 86.06 230 PRO A CA 1
ATOM 1656 C C . PRO A 1 230 ? 2.256 9.988 -7.561 1.00 86.06 230 PRO A C 1
ATOM 1658 O O . PRO A 1 230 ? 1.682 10.097 -8.649 1.00 86.06 230 PRO A O 1
ATOM 1661 N N . GLY A 1 231 ? 1.642 10.297 -6.422 1.00 85.88 231 GLY A N 1
ATOM 1662 C CA . GLY A 1 231 ? 0.267 10.778 -6.309 1.00 85.88 231 GLY A CA 1
ATOM 1663 C C . GLY A 1 231 ? -0.799 9.759 -6.717 1.00 85.88 231 GLY A C 1
ATOM 1664 O O . GLY A 1 231 ? -1.960 10.135 -6.876 1.00 85.88 231 GLY A O 1
ATOM 1665 N N . THR A 1 232 ? -0.430 8.490 -6.923 1.00 89.44 232 THR A N 1
ATOM 1666 C CA . THR A 1 232 ? -1.316 7.441 -7.448 1.00 89.44 232 THR A CA 1
ATOM 1667 C C . THR A 1 232 ? -1.451 6.289 -6.463 1.00 89.44 232 THR A C 1
ATOM 1669 O O . THR A 1 232 ? -0.495 5.907 -5.788 1.00 89.44 232 THR A O 1
ATOM 1672 N N . VAL A 1 233 ? -2.640 5.692 -6.407 1.00 93.12 233 VAL A N 1
ATOM 1673 C CA . VAL A 1 233 ? -2.934 4.498 -5.617 1.00 93.12 233 VAL A CA 1
ATOM 1674 C C . VAL A 1 233 ? -3.556 3.421 -6.493 1.00 93.12 233 VAL A C 1
ATOM 1676 O O . VAL A 1 233 ? -4.581 3.634 -7.141 1.00 93.12 233 VAL A O 1
ATOM 1679 N N . LEU A 1 234 ? -2.977 2.225 -6.450 1.00 94.19 234 LEU A N 1
ATOM 1680 C CA . LEU A 1 234 ? -3.608 1.015 -6.951 1.00 94.19 234 LEU A CA 1
ATOM 1681 C C . LEU A 1 234 ? -4.446 0.388 -5.838 1.00 94.19 234 LEU A C 1
ATOM 1683 O O . LEU A 1 234 ? -3.919 -0.176 -4.875 1.00 94.19 234 LEU A O 1
ATOM 1687 N N . ARG A 1 235 ? -5.766 0.447 -5.985 1.00 94.25 235 ARG A N 1
ATOM 1688 C CA . ARG A 1 235 ? -6.686 -0.317 -5.153 1.00 94.25 235 ARG A CA 1
ATOM 1689 C C . ARG A 1 235 ? -6.842 -1.718 -5.739 1.00 94.25 235 ARG A C 1
ATOM 1691 O O . ARG A 1 235 ? -7.231 -1.861 -6.893 1.00 94.25 235 ARG A O 1
ATOM 1698 N N . VAL A 1 236 ? -6.607 -2.747 -4.933 1.00 92.75 236 VAL A N 1
ATOM 1699 C CA . VAL A 1 236 ? -6.770 -4.158 -5.307 1.00 92.75 236 VAL A CA 1
ATOM 1700 C C . VAL A 1 236 ? -7.866 -4.778 -4.455 1.00 92.75 236 VAL A C 1
ATOM 1702 O O . VAL A 1 236 ? -7.785 -4.779 -3.224 1.00 92.75 236 VAL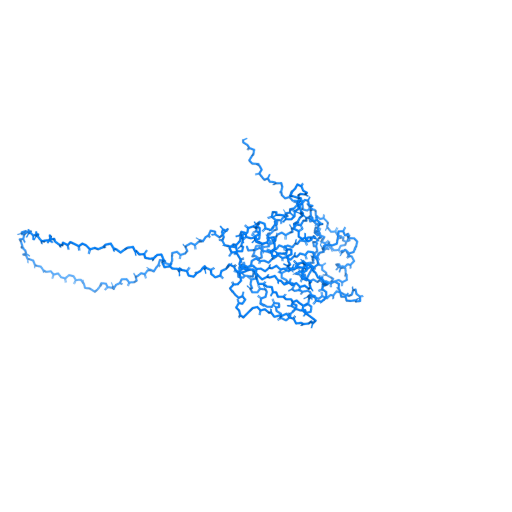 A O 1
ATOM 1705 N N . ASP A 1 237 ? -8.893 -5.339 -5.088 1.00 88.12 237 ASP A N 1
ATOM 1706 C CA . ASP A 1 237 ? -9.860 -6.164 -4.381 1.00 88.12 237 ASP A CA 1
ATOM 1707 C C . ASP A 1 237 ? -9.255 -7.547 -4.094 1.00 88.12 237 ASP A C 1
ATOM 1709 O O . ASP A 1 237 ? -9.058 -8.356 -4.998 1.00 88.12 237 ASP A O 1
ATOM 1713 N N . ALA A 1 238 ? -8.970 -7.831 -2.825 1.00 78.44 238 ALA A N 1
ATOM 1714 C CA . ALA A 1 238 ? -8.249 -9.036 -2.409 1.00 78.44 238 ALA A CA 1
ATOM 1715 C C . ALA A 1 238 ? -9.000 -10.355 -2.690 1.00 78.44 238 ALA A C 1
ATOM 1717 O O . ALA A 1 238 ? -8.398 -11.424 -2.622 1.00 78.44 238 ALA A O 1
ATOM 1718 N N . VAL A 1 239 ? -10.307 -10.302 -2.980 1.00 78.44 239 VAL A N 1
ATOM 1719 C CA . VAL A 1 239 ? -11.136 -11.488 -3.250 1.00 78.44 239 VAL A CA 1
ATOM 1720 C C . VAL A 1 239 ? -11.239 -11.753 -4.748 1.00 78.44 239 VAL A C 1
ATOM 1722 O O . VAL A 1 239 ? -11.135 -12.895 -5.186 1.00 78.44 239 VAL A O 1
ATOM 1725 N N . THR A 1 240 ? -11.473 -10.705 -5.534 1.00 83.50 240 THR A N 1
ATOM 1726 C CA . THR A 1 240 ? -11.734 -10.807 -6.977 1.00 83.50 240 THR A CA 1
ATOM 1727 C C . THR A 1 240 ? -10.500 -10.552 -7.835 1.00 83.50 240 THR A C 1
ATOM 1729 O O . THR A 1 240 ? -10.533 -10.836 -9.029 1.00 83.50 240 THR A O 1
ATOM 1732 N N . GLY A 1 241 ? -9.439 -9.983 -7.259 1.00 83.56 241 GLY A N 1
ATOM 1733 C CA . GLY A 1 241 ? -8.248 -9.535 -7.980 1.00 83.56 241 GLY A CA 1
ATOM 1734 C C . GLY A 1 241 ? -8.479 -8.302 -8.856 1.00 83.56 241 GLY A C 1
ATOM 1735 O O . GLY A 1 241 ? -7.562 -7.884 -9.554 1.00 83.56 241 GLY A O 1
ATOM 1736 N N . ARG A 1 242 ? -9.684 -7.713 -8.841 1.00 89.06 242 ARG A N 1
ATOM 1737 C CA . ARG A 1 242 ? -9.993 -6.514 -9.627 1.00 89.06 242 ARG A CA 1
ATOM 1738 C C . ARG A 1 242 ? -9.225 -5.317 -9.095 1.00 89.06 242 ARG A C 1
ATOM 1740 O O . ARG A 1 242 ? -9.144 -5.123 -7.882 1.00 89.06 242 ARG A O 1
ATOM 1747 N N . THR A 1 243 ? -8.730 -4.501 -10.009 1.00 92.38 243 THR A N 1
ATOM 1748 C CA . THR A 1 243 ? -7.976 -3.294 -9.695 1.00 92.38 243 THR A CA 1
ATOM 1749 C C . THR A 1 243 ? -8.768 -2.036 -10.028 1.00 92.38 243 THR A C 1
ATOM 1751 O O . THR A 1 243 ? -9.706 -2.065 -10.825 1.00 92.38 243 THR A O 1
ATOM 1754 N N . LYS A 1 244 ? -8.432 -0.942 -9.346 1.00 92.19 244 LYS A N 1
ATOM 1755 C CA . LYS A 1 244 ? -8.890 0.415 -9.647 1.00 92.19 244 LYS A CA 1
ATOM 1756 C C . LYS A 1 244 ? -7.740 1.373 -9.359 1.00 92.19 244 LYS A C 1
ATOM 1758 O O . LYS A 1 244 ? -7.156 1.310 -8.278 1.00 92.19 244 LYS A O 1
ATOM 1763 N N . VAL A 1 245 ? -7.450 2.266 -10.296 1.00 91.88 245 VAL A N 1
ATOM 1764 C CA . VAL A 1 245 ? -6.447 3.323 -10.122 1.00 91.88 245 VAL A CA 1
ATOM 1765 C C . VAL A 1 245 ? -7.125 4.588 -9.592 1.00 91.88 245 VAL A C 1
ATOM 1767 O O . VAL A 1 245 ? -8.175 4.992 -10.097 1.00 91.88 245 VAL A O 1
ATOM 1770 N N . LEU A 1 246 ? -6.545 5.177 -8.547 1.00 90.25 246 LEU A N 1
ATOM 1771 C CA . LEU A 1 246 ? -6.979 6.409 -7.883 1.00 90.25 246 LEU A CA 1
ATOM 1772 C C . LEU A 1 246 ? -5.821 7.422 -7.884 1.00 90.25 246 LEU A C 1
ATOM 1774 O O . LEU A 1 246 ? -4.669 7.010 -7.789 1.00 90.25 246 LEU A O 1
ATOM 1778 N N . GLY A 1 247 ? -6.117 8.724 -7.912 1.00 85.25 247 GLY A N 1
ATOM 1779 C CA . GLY A 1 247 ? -5.110 9.800 -7.868 1.00 85.25 247 GLY A CA 1
ATOM 1780 C C . GLY A 1 247 ? -4.800 10.423 -9.234 1.00 85.25 247 GLY A C 1
ATOM 1781 O O . GLY A 1 247 ? -5.526 10.188 -10.200 1.00 85.25 247 GLY A O 1
ATOM 1782 N N . ALA A 1 248 ? -3.755 11.244 -9.331 1.00 81.62 248 ALA A N 1
ATOM 1783 C CA . ALA A 1 248 ? -3.469 12.028 -10.544 1.00 81.62 248 ALA A CA 1
ATOM 1784 C C . ALA A 1 248 ? -2.670 11.284 -11.625 1.00 81.62 248 ALA A C 1
ATOM 1786 O O . ALA A 1 248 ? -2.711 11.684 -12.789 1.00 81.62 248 ALA A O 1
ATOM 1787 N N . GLY A 1 249 ? -1.911 10.252 -11.258 1.00 86.06 249 GLY A N 1
ATOM 1788 C CA . GLY A 1 249 ? -1.031 9.554 -12.190 1.00 86.06 249 GLY A CA 1
ATOM 1789 C C . GLY A 1 249 ? -1.668 8.310 -12.804 1.00 86.06 249 GLY A C 1
ATOM 1790 O O . GLY A 1 249 ? -2.847 8.270 -13.165 1.00 86.06 249 GLY A O 1
ATOM 1791 N N . ARG A 1 250 ? -0.846 7.280 -12.982 1.00 90.00 250 ARG A N 1
ATOM 1792 C CA . ARG A 1 250 ? -1.238 6.007 -13.586 1.00 90.00 250 ARG A CA 1
ATOM 1793 C C . ARG A 1 250 ? -0.511 4.853 -12.919 1.00 90.00 250 ARG A C 1
ATOM 1795 O O . ARG A 1 250 ? 0.455 5.029 -12.177 1.00 90.00 250 ARG A O 1
ATOM 1802 N N . THR A 1 251 ? -0.950 3.651 -13.255 1.00 93.31 251 THR A N 1
ATOM 1803 C CA . THR A 1 251 ? -0.149 2.454 -13.024 1.00 93.31 251 THR A CA 1
ATOM 1804 C C . THR A 1 251 ? 0.371 1.906 -14.342 1.00 93.31 251 THR A C 1
ATOM 1806 O O . THR A 1 251 ? -0.274 2.018 -15.388 1.00 93.31 251 THR A O 1
ATOM 1809 N N . THR A 1 252 ? 1.575 1.345 -14.306 1.00 95.25 252 THR A N 1
ATOM 1810 C CA . THR A 1 252 ? 2.200 0.688 -15.452 1.00 95.25 252 THR A CA 1
ATOM 1811 C C . THR A 1 252 ? 2.437 -0.770 -15.109 1.00 95.25 252 THR A C 1
ATOM 1813 O O . THR A 1 252 ? 3.295 -1.106 -14.297 1.00 95.25 252 THR A O 1
ATOM 1816 N N . TRP A 1 253 ? 1.666 -1.644 -15.738 1.00 95.50 253 TRP A N 1
ATOM 1817 C CA . TRP A 1 253 ? 1.814 -3.084 -15.641 1.00 95.50 253 TRP A CA 1
ATOM 1818 C C . TRP A 1 253 ? 2.889 -3.549 -16.612 1.00 95.50 253 TRP A C 1
ATOM 1820 O O . TRP A 1 253 ? 2.797 -3.311 -17.816 1.00 95.50 253 TRP A O 1
ATOM 1830 N N . VAL A 1 254 ? 3.893 -4.234 -16.079 1.00 95.12 254 VAL A N 1
ATOM 1831 C CA . VAL A 1 254 ? 4.973 -4.857 -16.837 1.00 95.12 254 VAL A CA 1
ATOM 1832 C C . VAL A 1 254 ? 4.822 -6.366 -16.700 1.00 95.12 254 VAL A C 1
ATOM 1834 O O . VAL A 1 254 ? 4.889 -6.915 -15.599 1.00 95.12 254 VAL A O 1
ATOM 1837 N N . GLY A 1 255 ? 4.572 -7.039 -17.817 1.00 93.50 255 GLY A N 1
ATOM 1838 C CA . GLY A 1 255 ? 4.489 -8.489 -17.928 1.00 93.50 255 GLY A CA 1
ATOM 1839 C C . GLY A 1 255 ? 5.709 -9.059 -18.643 1.00 93.50 255 GLY A C 1
ATOM 1840 O O . GLY A 1 255 ? 6.201 -8.468 -19.600 1.00 93.50 255 GLY A O 1
ATOM 1841 N N . HIS A 1 256 ? 6.182 -10.220 -18.204 1.00 88.38 256 HIS A N 1
ATOM 1842 C CA . HIS A 1 256 ? 7.247 -10.970 -18.863 1.00 88.38 256 HIS A CA 1
ATOM 1843 C C . HIS A 1 256 ? 6.632 -12.041 -19.776 1.00 88.38 256 HIS A C 1
ATOM 1845 O O . HIS A 1 256 ? 6.163 -13.076 -19.289 1.00 88.38 256 HIS A O 1
ATOM 1851 N N . GLY A 1 257 ? 6.638 -11.789 -21.089 1.00 80.81 257 GLY A N 1
ATOM 1852 C CA . GLY A 1 257 ? 6.296 -12.766 -22.128 1.00 80.81 257 GLY A CA 1
ATOM 1853 C C . GLY A 1 257 ? 7.388 -13.828 -22.302 1.00 80.81 257 GLY A C 1
ATOM 1854 O O . GLY A 1 257 ? 8.258 -13.971 -21.446 1.00 80.81 257 GLY A O 1
ATOM 1855 N N . GLU A 1 258 ? 7.347 -14.603 -23.385 1.00 77.81 258 GLU A N 1
ATOM 1856 C CA . GLU A 1 258 ? 8.409 -15.587 -23.665 1.00 77.81 258 GLU A CA 1
ATOM 1857 C C . GLU A 1 258 ? 9.717 -14.890 -24.074 1.00 77.81 258 GLU A C 1
ATOM 1859 O O . GLU A 1 258 ? 10.733 -15.111 -23.423 1.00 77.81 258 GLU A O 1
ATOM 1864 N N . ASP A 1 259 ? 9.649 -13.954 -25.032 1.00 84.06 259 ASP A N 1
ATOM 1865 C CA . ASP A 1 259 ? 10.825 -13.250 -25.586 1.00 84.06 259 ASP A CA 1
ATOM 1866 C C . ASP A 1 259 ? 10.752 -11.711 -25.486 1.00 84.06 259 ASP A C 1
ATOM 1868 O O . ASP A 1 259 ? 11.605 -10.999 -26.016 1.00 84.06 259 ASP A O 1
ATOM 1872 N N . HIS A 1 260 ? 9.712 -11.157 -24.857 1.00 85.94 260 HIS A N 1
ATOM 1873 C CA . HIS A 1 260 ? 9.500 -9.708 -24.772 1.00 85.94 260 HIS A CA 1
ATOM 1874 C C . HIS A 1 260 ? 8.785 -9.296 -23.483 1.00 85.94 260 HIS A C 1
ATOM 1876 O O . HIS A 1 260 ? 8.122 -10.104 -22.830 1.00 85.94 260 HIS A O 1
ATOM 1882 N N . PHE A 1 261 ? 8.875 -8.008 -23.150 1.00 89.81 261 PHE A N 1
ATOM 1883 C CA . PHE A 1 261 ? 8.068 -7.398 -22.097 1.00 89.81 261 PHE A CA 1
ATOM 1884 C C . PHE A 1 261 ? 6.784 -6.805 -22.676 1.00 89.81 261 PHE A C 1
ATOM 1886 O O . PHE A 1 261 ? 6.798 -6.142 -23.713 1.00 89.81 261 PHE A O 1
ATOM 1893 N N . ILE A 1 262 ? 5.671 -7.039 -21.989 1.00 92.81 262 ILE A N 1
ATOM 1894 C CA . ILE A 1 262 ? 4.361 -6.469 -22.304 1.00 92.81 262 ILE A CA 1
ATOM 1895 C C . ILE A 1 262 ? 4.132 -5.314 -21.338 1.00 92.81 262 ILE A C 1
ATOM 1897 O O . ILE A 1 262 ? 4.198 -5.508 -20.126 1.00 92.81 262 ILE A O 1
ATOM 1901 N N . ILE A 1 263 ? 3.858 -4.123 -21.863 1.00 93.50 263 ILE A N 1
ATOM 1902 C CA . ILE A 1 263 ? 3.639 -2.921 -21.055 1.00 93.50 263 ILE A CA 1
ATOM 1903 C C . ILE A 1 263 ? 2.206 -2.446 -21.270 1.00 93.50 263 ILE A C 1
ATOM 1905 O O . ILE A 1 263 ? 1.784 -2.219 -22.403 1.00 93.50 263 ILE A O 1
ATOM 1909 N N . HIS A 1 264 ? 1.463 -2.288 -20.179 1.00 93.12 264 HIS A N 1
ATOM 1910 C CA . HIS A 1 264 ? 0.105 -1.760 -20.189 1.00 93.12 264 HIS A CA 1
ATOM 1911 C C . HIS A 1 264 ? -0.025 -0.623 -19.178 1.00 93.12 264 HIS A C 1
ATOM 1913 O O . HIS A 1 264 ? 0.339 -0.776 -18.015 1.00 93.12 264 HIS A O 1
ATOM 1919 N N . HIS A 1 265 ? -0.561 0.513 -19.617 1.00 91.19 265 HIS A N 1
ATOM 1920 C CA . HIS A 1 265 ? -0.821 1.653 -18.747 1.00 91.19 265 HIS A CA 1
ATOM 1921 C C . HIS A 1 265 ? -2.302 1.701 -18.386 1.00 91.19 265 HIS A C 1
ATOM 1923 O O . HIS A 1 265 ? -3.151 1.743 -19.275 1.00 91.19 265 HIS A O 1
ATOM 1929 N N . GLU A 1 266 ? -2.594 1.758 -17.092 1.00 88.19 266 GLU A N 1
ATOM 1930 C CA . GLU A 1 266 ? -3.943 1.940 -16.569 1.00 88.19 266 GLU A CA 1
ATOM 1931 C C . GLU A 1 266 ? -4.019 3.341 -15.935 1.00 88.19 266 GLU A C 1
ATOM 1933 O O . GLU A 1 266 ? -3.391 3.575 -14.894 1.00 88.19 266 GLU A O 1
ATOM 1938 N N . PRO A 1 267 ? -4.699 4.309 -16.580 1.00 79.81 267 PRO A N 1
ATOM 1939 C CA . PRO A 1 267 ? -4.889 5.638 -16.014 1.00 79.81 267 PRO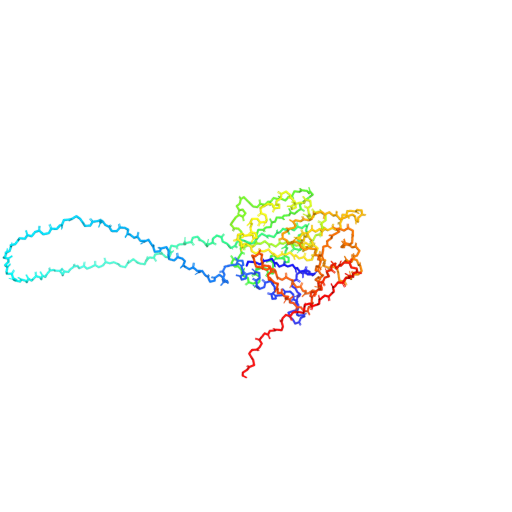 A CA 1
ATOM 1940 C C . PRO A 1 267 ? -5.940 5.605 -14.900 1.00 79.81 267 PRO A C 1
ATOM 1942 O O . PRO A 1 267 ? -6.756 4.681 -14.825 1.00 79.81 267 PRO A O 1
ATOM 1945 N N . THR A 1 268 ? -5.975 6.648 -14.070 1.00 75.44 268 THR A N 1
ATOM 1946 C CA . THR A 1 268 ? -7.098 6.867 -13.151 1.00 75.44 268 THR A CA 1
ATOM 1947 C C . THR A 1 268 ? -8.408 6.854 -13.924 1.00 75.44 268 THR A C 1
ATOM 1949 O O . THR A 1 268 ? -8.553 7.526 -14.948 1.00 75.44 268 THR A O 1
ATOM 1952 N N . SER A 1 269 ? -9.372 6.064 -13.446 1.00 64.06 269 SER A N 1
ATOM 1953 C CA . SER A 1 269 ? -10.716 6.081 -14.014 1.00 64.06 269 SER A CA 1
ATOM 1954 C C . SER A 1 269 ? -11.253 7.501 -13.872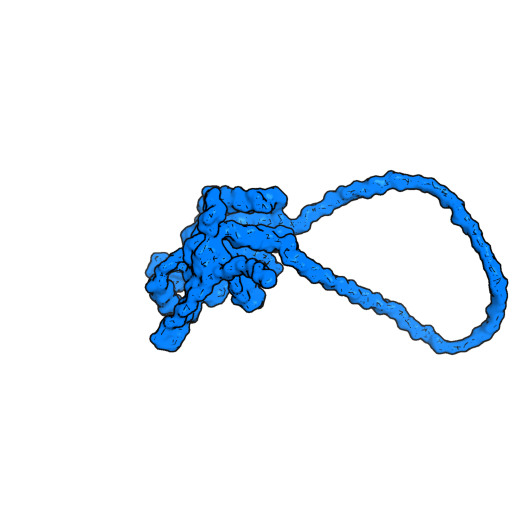 1.00 64.06 269 SER A C 1
ATOM 1956 O O . SER A 1 269 ? -11.387 7.984 -12.746 1.00 64.06 269 SER A O 1
ATOM 1958 N N . ALA A 1 270 ? -11.532 8.177 -14.992 1.00 46.09 270 ALA A N 1
ATOM 1959 C CA . ALA A 1 270 ? -12.217 9.463 -14.953 1.00 46.09 270 ALA A CA 1
ATOM 1960 C C . ALA A 1 270 ? -13.465 9.316 -14.066 1.00 46.09 270 ALA A C 1
ATOM 1962 O O . ALA A 1 270 ? -14.098 8.251 -14.109 1.00 46.09 270 ALA A O 1
ATOM 1963 N N . PRO A 1 271 ? -13.824 10.325 -13.250 1.00 43.31 271 PRO A N 1
ATOM 1964 C CA . PRO A 1 271 ? -15.120 10.301 -12.599 1.00 43.31 271 PRO A CA 1
ATOM 1965 C C . PRO A 1 271 ? -16.140 10.068 -13.710 1.00 43.31 271 PRO A C 1
ATOM 1967 O O . PRO A 1 271 ? -16.176 10.820 -14.684 1.00 43.31 271 PRO A O 1
ATOM 1970 N N . THR A 1 272 ? -16.894 8.974 -13.622 1.00 40.06 272 THR A N 1
ATOM 1971 C CA . THR A 1 272 ? -18.087 8.779 -14.439 1.00 40.06 272 THR A CA 1
ATOM 1972 C C . THR A 1 272 ? -19.026 9.919 -14.082 1.00 40.06 272 THR A C 1
ATOM 1974 O O . THR A 1 272 ? -19.826 9.801 -13.160 1.00 40.06 272 THR A O 1
ATOM 1977 N N . GLY A 1 273 ? -18.854 11.053 -14.757 1.00 32.34 273 GLY A N 1
ATOM 1978 C CA . GLY A 1 273 ? -19.920 12.006 -14.946 1.00 32.34 273 GLY A CA 1
ATOM 1979 C C . GLY A 1 273 ? -20.984 11.263 -15.728 1.00 32.34 273 GLY A C 1
ATOM 1980 O O . GLY A 1 273 ? -20.702 10.710 -16.794 1.00 32.34 273 GLY A O 1
ATOM 1981 N N . GLU A 1 274 ? -22.177 11.187 -15.151 1.00 30.73 274 GLU A N 1
ATOM 1982 C CA . GLU A 1 274 ? -23.388 11.044 -15.943 1.00 30.73 274 GLU A CA 1
ATOM 1983 C C . GLU A 1 274 ? -23.269 12.007 -17.129 1.00 30.73 274 GLU A C 1
ATOM 1985 O O . GLU A 1 274 ? -23.071 13.210 -16.958 1.00 30.73 274 GLU A O 1
ATOM 1990 N N . ILE A 1 275 ? -23.279 11.447 -18.334 1.00 36.62 275 ILE A N 1
ATOM 1991 C CA . ILE A 1 275 ? -23.698 12.204 -19.501 1.00 36.62 275 ILE A CA 1
ATOM 1992 C C . ILE A 1 275 ? -25.202 11.957 -19.541 1.00 36.62 275 ILE A C 1
ATOM 1994 O O . ILE A 1 275 ? -25.611 10.807 -19.722 1.00 36.62 275 ILE A O 1
ATOM 1998 N N . ASP A 1 276 ? -25.958 13.017 -19.255 1.00 32.84 276 ASP A N 1
ATOM 1999 C CA . ASP A 1 276 ? -27.419 13.096 -19.380 1.00 32.84 276 ASP A CA 1
ATOM 2000 C C . ASP A 1 276 ? -27.935 12.542 -20.722 1.00 32.84 276 ASP A C 1
ATOM 2002 O O . ASP A 1 276 ? -27.283 12.786 -21.770 1.00 32.84 276 ASP A O 1
#

Foldseek 3Di:
DKEKFALADFDDPDVVQQFCLVVLLVLLCLQLCVPDPPPPPPPPPPPPDDDDDDDDDDDDDDDDDDDDDDDDDDDDDDPPPPPPPPPQLRLEEEEEEADPVQLVSVVCSNCVNPVSRHYDYWYLDQQETDDPPCLLSYSAYEYGDDDLVSVQSHCVVVLVVVLVCVVVRHYYYYHRSRSQLCEQWDQDPVRATDGHSPLDDAGEASDPDVVNVVVSCVRVVGQKYKYHYHSKIWMANSPPRDIAIGTQAWIWMWGDDPPDIDIDIGGHDDPPDPPD

Nearest PDB structures (foldseek):
  6iru-assembly1_A  TM=6.938E-01  e=2.228E-06  Deinococcus radiodurans R1 = ATCC 13939 = DSM 20539
  5n9m-assembly2_B  TM=4.544E-01  e=8.879E-03  Staphylococcus aureus subsp. aureus COL
  2ohg-assembly1_A-2  TM=4.130E-01  e=4.521E-01  Streptococcus pyogenes M1 GAS
  2kjq-assembly1_A  TM=3.718E-01  e=9.447E-01  Neisseria meningitidis serogroup B
  4p53-assembly1_A-2  TM=2.528E-01  e=4.125E+00  Streptomyces hygroscopicus subsp. jinggangensis 5008

Radius of gyration: 27.61 Å; Cα contacts (8 Å, |Δi|>4): 525; chains: 1; bounding box: 97×60×60 Å

Sequence (276 aa):
MSLFLAGDGFPASDPAAGGIDAAWDEFIQSASGTGRKRGVRRRRRLARGPQPTGQTTGAAGGTTPASNIEQGDRQSTETVAEQDVPPPANDRILVIYTDEASARQAAEAIGARNPQLEVITAPVTTGELALPDSPDLLGGVVLTPACATTLLAALAPHRQILSTLVRRGTPLLALGSSAAVIGASIPGPEGEPVEALRLVGVGVSVEPVLNHTIDAMTRSKLRTTVIIDPGTVLRVDAVTGRTKVLGAGRTTWVGHGEDHFIIHHEPTSAPTGEID

Mean predicted aligned error: 13.11 Å

Secondary structure (DSSP, 8-state):
-EEEEESS-S--S-GGG--THHHHHHHHHHHTTTT-------------PPP---------------------------------PPPPTT-EEEEEESSHHHHHHHHHHHHHH-TTSEEEEEEEETTEE---S-GGGEEEEEE----HHHHHHHHGGGHHHHHHHHHHT--EEEETHHHHHHSSEEE-TTS-EEE---SSSSEEE-S--HHHHHHHHHHHT-SEEEEE-TTEEEEEETTT--EEEEESSEEEEEEE-SSSEEEEEEEPPPP-----

pLDDT: mean 75.58, std 23.44, range [26.36, 96.75]